Protein AF-A0A8B9W1V8-F1 (afdb_monomer)

Mean predicted aligned error: 13.12 Å

Nearest PDB structures (foldseek):
  6en8-assembly1_C  TM=2.361E-01  e=7.086E+00  Sulfolobus acidocaldarius DSM 639

Secondary structure (DSSP, 8-state):
-HHHHHHHHHTTGGG-EE-HHHHHHT---SS-HHHHHHHTSS-SSEEHHHHHHHHHHHH--SGGGS----TT--SHHHHHHHHHHHHHHHHHHS-TT-TTS---GGGPBPPHHHHHHHHHTS-HHHHHHHHHS---SSSPPBHHHHHHHHHHHHHHHHS-S--TTS-----GGGS-TT----SSS--------SSS------------

Sequence (208 aa):
LVTWLLRCWDTGANSLELEGREAKRLGSLAKDAGIDKAIGNGATGFSLWRRLLSAVKERYPFKEELVCLPGKWTTMEKGIQYLRELAVREVIYRDLDNEQTSTDPDEVKYTRTLWQKFVQSAPSSYAISLAVMAWKDDEEPTVAELTKQLWQYEEMAKAPYCDWLGCSVHPWHRLPQERIFQGPKRVPVVVYFARSLRGPFGCGLAQG

pLDDT: mean 74.63, std 23.09, range [26.83, 95.94]

InterPro domains:
  IPR053270 Friend virus susceptibility protein 1 [PTHR48195] (2-134)

Radius of gyration: 22.54 Å; Cα contacts (8 Å, |Δi|>4): 173; chains: 1; bounding box: 59×51×65 Å

Organism: NCBI:txid75864

Solvent-accessible surface area (backbone atoms only — not comparable to full-atom values): 13013 Å² total; per-residue (Å²): 108,52,68,58,52,50,50,43,50,77,73,44,24,64,77,40,71,35,42,29,73,57,42,51,70,66,52,80,80,53,97,46,67,68,36,36,57,34,36,28,50,71,75,73,80,38,24,45,39,59,33,49,35,52,16,46,31,71,74,44,80,49,76,82,74,64,72,73,73,58,72,84,30,86,47,69,69,49,45,48,50,43,54,44,31,52,27,44,58,51,48,44,74,44,67,83,87,41,83,89,54,79,77,52,37,48,69,32,59,47,47,77,70,54,49,50,56,52,41,72,53,44,42,82,91,45,28,63,61,52,69,60,56,69,81,61,79,101,57,63,52,29,41,50,56,49,47,52,52,54,50,53,49,52,53,60,72,68,48,72,98,73,71,81,88,79,53,95,66,79,60,78,90,68,58,68,92,76,76,64,86,87,67,93,85,80,81,88,91,74,85,90,88,85,82,86,86,76,78,95,76,82,91,80,90,80,89,133

Foldseek 3Di:
DLLLLVVCVVVPQQVAFDALVRLLVVPDSDPDVQLSNQLSDDDHTGGSSLSSLQSVCVVPVDLVVDDLDLPLDADLVSLLSSLLSLLLSVLSPPDSVPPVDDSDSQQDFQDPVSLVVSLVSDDPVCNVVSVVLDPDPPGRDGSNVVSVVSVVVVVVVPDPPPDPPPDPPDDPVPDPPPPPDDDPDDDDPDDDDPPDPDDDDDDDDDDD

Structure (mmCIF, N/CA/C/O backbone):
data_AF-A0A8B9W1V8-F1
#
_entry.id   AF-A0A8B9W1V8-F1
#
loop_
_atom_site.group_PDB
_atom_site.id
_atom_site.type_symbol
_atom_site.label_atom_id
_atom_site.label_alt_id
_atom_site.label_comp_id
_atom_site.label_asym_id
_atom_site.label_entity_id
_atom_site.label_seq_id
_atom_site.pdbx_PDB_ins_code
_atom_site.Cartn_x
_atom_site.Cartn_y
_atom_site.Cartn_z
_atom_site.occupancy
_atom_site.B_iso_or_equiv
_atom_site.auth_seq_id
_atom_site.auth_comp_id
_atom_site.auth_asym_id
_atom_site.auth_atom_id
_atom_site.pdbx_PDB_model_num
ATOM 1 N N . LEU A 1 1 ? -8.614 -4.482 -1.756 1.00 89.94 1 LEU A N 1
ATOM 2 C CA . LEU A 1 1 ? -8.615 -3.727 -0.484 1.00 89.94 1 LEU A CA 1
ATOM 3 C C . LEU A 1 1 ? -7.449 -2.743 -0.431 1.00 89.94 1 LEU A C 1
ATOM 5 O O . LEU A 1 1 ? -7.705 -1.551 -0.417 1.00 89.94 1 LEU A O 1
ATOM 9 N N . VAL A 1 2 ? -6.199 -3.212 -0.506 1.00 92.62 2 VAL A N 1
ATOM 10 C CA . VAL A 1 2 ? -4.991 -2.362 -0.431 1.00 92.62 2 VAL A CA 1
ATOM 11 C C . VAL A 1 2 ? -4.974 -1.225 -1.464 1.00 92.62 2 VAL A C 1
ATOM 13 O O . VAL A 1 2 ? -4.758 -0.081 -1.092 1.00 92.62 2 VAL A O 1
ATOM 16 N N . THR A 1 3 ? -5.317 -1.489 -2.729 1.00 92.25 3 THR A N 1
ATOM 17 C CA . THR A 1 3 ? -5.454 -0.442 -3.763 1.00 92.25 3 THR A CA 1
ATOM 18 C C . THR A 1 3 ? -6.455 0.657 -3.395 1.00 92.25 3 THR A C 1
ATOM 20 O O . THR A 1 3 ? -6.244 1.823 -3.706 1.00 92.25 3 THR A O 1
ATOM 23 N N . TRP A 1 4 ? -7.575 0.300 -2.756 1.00 93.62 4 TRP A N 1
ATOM 24 C CA . TRP A 1 4 ? -8.567 1.283 -2.304 1.00 93.62 4 TRP A CA 1
ATOM 25 C C . TRP A 1 4 ? -8.005 2.123 -1.157 1.00 93.62 4 TRP A C 1
ATOM 27 O O . TRP A 1 4 ? -8.152 3.338 -1.170 1.00 93.62 4 TRP A O 1
ATOM 37 N N . LEU A 1 5 ? -7.290 1.487 -0.232 1.00 94.88 5 LEU A N 1
ATOM 38 C CA . LEU A 1 5 ? -6.658 2.167 0.887 1.00 94.88 5 LEU A CA 1
ATOM 39 C C . LEU A 1 5 ? -5.572 3.148 0.411 1.00 94.88 5 LEU A C 1
ATOM 41 O O . LEU A 1 5 ? -5.578 4.301 0.825 1.00 94.88 5 LEU A O 1
ATOM 45 N N . LEU A 1 6 ? -4.721 2.742 -0.538 1.00 94.94 6 LEU A N 1
ATOM 46 C CA . LEU A 1 6 ? -3.744 3.638 -1.168 1.00 94.94 6 LEU A CA 1
ATOM 47 C C . LEU A 1 6 ? -4.421 4.861 -1.812 1.00 94.94 6 LEU A C 1
ATOM 49 O O . LEU A 1 6 ? -3.954 5.980 -1.643 1.00 94.94 6 LEU A O 1
ATOM 53 N N . ARG A 1 7 ? -5.570 4.682 -2.477 1.00 94.38 7 ARG A N 1
ATOM 54 C CA . ARG A 1 7 ? -6.339 5.816 -3.020 1.00 94.38 7 ARG A CA 1
ATOM 55 C C . ARG A 1 7 ? -6.850 6.752 -1.928 1.00 94.38 7 ARG A C 1
ATOM 57 O O . ARG A 1 7 ? -6.843 7.960 -2.135 1.00 94.38 7 ARG A O 1
ATOM 64 N N . CYS A 1 8 ? -7.290 6.229 -0.783 1.00 94.69 8 CYS A N 1
ATOM 65 C CA . CYS A 1 8 ? -7.678 7.069 0.352 1.00 94.69 8 CYS A CA 1
ATOM 66 C C . CYS A 1 8 ? -6.499 7.928 0.832 1.00 94.69 8 CYS A C 1
ATOM 68 O O . CYS A 1 8 ? -6.683 9.126 1.040 1.00 94.69 8 CYS A O 1
ATOM 70 N N . TRP A 1 9 ? -5.299 7.344 0.946 1.00 95.94 9 TRP A N 1
ATOM 71 C CA . TRP A 1 9 ? -4.071 8.093 1.242 1.00 95.94 9 TRP A CA 1
ATOM 72 C C . TRP A 1 9 ? -3.819 9.200 0.213 1.00 95.94 9 TRP A C 1
ATOM 74 O O . TRP A 1 9 ? -3.739 10.366 0.589 1.00 95.94 9 TRP A O 1
ATOM 84 N N . ASP A 1 10 ? -3.810 8.858 -1.079 1.00 95.31 10 ASP A N 1
ATOM 85 C CA . ASP A 1 10 ? -3.555 9.804 -2.176 1.00 95.31 10 ASP A CA 1
ATOM 86 C C . ASP A 1 10 ? -4.601 10.931 -2.266 1.00 95.31 10 ASP A C 1
ATOM 88 O O . ASP A 1 10 ? -4.322 12.005 -2.792 1.00 95.31 10 ASP A O 1
ATOM 92 N N . THR A 1 11 ? -5.806 10.711 -1.730 1.00 95.12 11 THR A N 1
ATOM 93 C CA . THR A 1 11 ? -6.877 11.724 -1.660 1.00 95.12 11 THR A CA 1
ATOM 94 C C . THR A 1 11 ? -6.776 12.596 -0.397 1.00 95.12 11 THR A C 1
ATOM 96 O O . THR A 1 11 ? -7.637 13.436 -0.150 1.00 95.12 11 THR A O 1
ATOM 99 N N . GLY A 1 12 ? -5.737 12.418 0.425 1.00 93.50 12 GLY A N 1
ATOM 100 C CA . GLY A 1 12 ? -5.487 13.241 1.608 1.00 93.50 12 GLY A CA 1
ATOM 101 C C . GLY A 1 12 ? -6.177 12.757 2.884 1.00 93.50 12 GLY A C 1
ATOM 102 O O . GLY A 1 12 ? -6.407 13.558 3.788 1.00 93.50 12 GLY A O 1
ATOM 103 N N . ALA A 1 13 ? -6.485 11.458 3.014 1.00 92.75 13 ALA A N 1
ATOM 104 C CA . ALA A 1 13 ? -7.098 10.912 4.234 1.00 92.75 13 ALA A CA 1
ATOM 105 C C . ALA A 1 13 ? -6.283 11.191 5.513 1.00 92.75 13 ALA A C 1
ATOM 107 O O . ALA A 1 13 ? -6.838 11.194 6.610 1.00 92.75 13 ALA A O 1
ATOM 108 N N . ASN A 1 14 ? -4.976 11.436 5.400 1.00 93.50 14 ASN A N 1
ATOM 109 C CA . ASN A 1 14 ? -4.142 11.775 6.550 1.00 93.50 14 ASN A CA 1
ATOM 110 C C . ASN A 1 14 ? -4.345 13.208 7.060 1.00 93.50 14 ASN A C 1
ATOM 112 O O . ASN A 1 14 ? -4.080 13.481 8.222 1.00 93.50 14 ASN A O 1
ATOM 116 N N . SER A 1 15 ? -4.833 14.115 6.216 1.00 92.06 15 SER A N 1
ATOM 117 C CA . SER A 1 15 ? -5.088 15.512 6.586 1.00 92.06 15 SER A CA 1
ATOM 118 C C . SER A 1 15 ? -6.474 15.726 7.199 1.00 92.06 15 SER A C 1
ATOM 120 O O . SER A 1 15 ? -6.786 16.830 7.638 1.00 92.06 15 SER A O 1
ATOM 122 N N . LEU A 1 16 ? -7.322 14.694 7.200 1.00 90.88 16 LEU A N 1
ATOM 123 C CA . LEU A 1 16 ? -8.691 14.770 7.690 1.00 90.88 16 LEU A CA 1
ATOM 124 C C . LEU A 1 16 ? -8.790 14.168 9.092 1.00 90.88 16 LEU A C 1
ATOM 126 O O . LEU A 1 16 ? -8.963 12.961 9.238 1.00 90.88 16 LEU A O 1
ATOM 130 N N . GLU A 1 17 ? -8.701 15.010 10.113 1.00 90.31 17 GLU A N 1
ATOM 131 C CA . GLU A 1 17 ? -8.959 14.631 11.506 1.00 90.31 17 GLU A CA 1
ATOM 132 C C . GLU A 1 17 ? -10.456 14.416 11.735 1.00 90.31 17 GLU A C 1
ATOM 134 O O . GLU A 1 17 ? -11.268 15.256 11.349 1.00 90.31 17 GLU A O 1
ATOM 139 N N . LEU A 1 18 ? -10.827 13.287 12.346 1.00 86.12 18 LEU A N 1
ATOM 140 C CA . LEU A 1 18 ? -12.228 12.953 12.607 1.00 86.12 18 LEU A CA 1
ATOM 141 C C . LEU A 1 18 ? -12.418 12.429 14.023 1.00 86.12 18 LEU A C 1
ATOM 143 O O . LEU A 1 18 ? -11.678 11.557 14.495 1.00 86.12 18 LEU A O 1
ATOM 147 N N . GLU A 1 19 ? -13.496 12.857 14.671 1.00 85.75 19 GLU A N 1
ATOM 148 C CA . GLU A 1 19 ? -14.060 12.131 15.804 1.00 85.75 19 GLU A CA 1
ATOM 149 C C . GLU A 1 19 ? -14.765 10.846 15.343 1.00 85.75 19 GLU A C 1
ATOM 151 O O . GLU A 1 19 ? -15.277 10.751 14.226 1.00 85.75 19 GLU A O 1
ATOM 156 N N . GLY A 1 20 ? -14.900 9.857 16.235 1.00 81.69 20 GLY A N 1
ATOM 157 C CA . GLY A 1 20 ? -15.600 8.605 15.911 1.00 81.69 20 GLY A CA 1
ATOM 158 C C . GLY A 1 20 ? -17.049 8.818 15.441 1.00 81.69 20 GLY A C 1
ATOM 159 O O . GLY A 1 20 ? -17.546 8.080 14.594 1.00 81.69 20 GLY A O 1
ATOM 160 N N . ARG A 1 21 ? -17.735 9.863 15.928 1.00 84.81 21 ARG A N 1
ATOM 161 C CA . ARG A 1 21 ? -19.089 10.222 15.461 1.00 84.81 21 ARG A CA 1
ATOM 162 C C . ARG A 1 21 ? -19.096 10.798 14.048 1.00 84.81 21 ARG A C 1
ATOM 164 O O . ARG A 1 21 ? -20.011 10.499 13.289 1.00 84.81 21 ARG A O 1
ATOM 171 N N . GLU A 1 22 ? -18.107 11.612 13.700 1.00 87.12 22 GLU A N 1
ATOM 172 C CA . GLU A 1 22 ? -17.979 12.197 12.362 1.00 87.12 22 GLU A CA 1
ATOM 173 C C . GLU A 1 22 ? -17.609 11.122 11.347 1.00 87.12 22 GLU A C 1
ATOM 175 O O . GLU A 1 22 ? -18.232 11.031 10.292 1.00 87.12 22 GLU A O 1
ATOM 180 N N . ALA A 1 23 ? -16.701 10.223 11.728 1.00 85.12 23 ALA A N 1
ATOM 181 C CA . ALA A 1 23 ? -16.335 9.059 10.936 1.00 85.12 23 ALA A CA 1
ATOM 182 C C . ALA A 1 23 ? -17.556 8.172 10.616 1.00 85.12 23 ALA A C 1
ATOM 184 O O . ALA A 1 23 ? -17.729 7.754 9.475 1.00 85.12 23 ALA A O 1
ATOM 185 N N . LYS A 1 24 ? -18.478 7.967 11.573 1.00 85.56 24 LYS A N 1
ATOM 186 C CA . LYS A 1 24 ? -19.743 7.236 11.330 1.00 85.56 24 LYS A CA 1
ATOM 187 C C . LYS A 1 24 ? -20.662 7.916 10.312 1.00 85.56 24 LYS A C 1
ATOM 189 O O . LYS A 1 24 ? -21.446 7.235 9.657 1.00 85.56 24 LYS A O 1
ATOM 194 N N . ARG A 1 25 ? -20.593 9.244 10.177 1.00 87.06 25 ARG A N 1
ATOM 195 C CA . ARG A 1 25 ? -21.418 10.007 9.222 1.00 87.06 25 ARG A CA 1
ATOM 196 C C . ARG A 1 25 ? -20.914 9.901 7.785 1.00 87.06 25 ARG A C 1
ATOM 198 O O . ARG A 1 25 ? -21.673 10.233 6.881 1.00 87.06 25 ARG A O 1
ATOM 205 N N . LEU A 1 26 ? -19.688 9.417 7.572 1.00 83.75 26 LEU A N 1
ATOM 206 C CA . LEU A 1 26 ? -19.155 9.147 6.233 1.00 83.75 26 LEU A CA 1
ATOM 207 C C . LEU A 1 26 ? -19.884 7.992 5.528 1.00 83.75 26 LEU A C 1
ATOM 209 O O . LEU A 1 26 ? -19.802 7.874 4.308 1.00 83.75 26 LEU A O 1
ATOM 213 N N . GLY A 1 27 ? -20.636 7.176 6.274 1.00 84.06 27 GLY A N 1
ATOM 214 C CA . GLY A 1 27 ? -21.390 6.058 5.720 1.00 84.06 27 GLY A CA 1
ATOM 215 C C . GLY A 1 27 ? -20.481 4.904 5.297 1.00 84.06 27 GLY A C 1
ATOM 216 O O . GLY A 1 27 ? -19.461 4.645 5.931 1.00 84.06 27 GLY A O 1
ATOM 217 N N . SER A 1 28 ? -20.881 4.183 4.248 1.00 86.44 28 SER A N 1
ATOM 218 C CA . SER A 1 28 ? -20.107 3.053 3.725 1.00 86.44 28 SER A CA 1
ATOM 219 C C . SER A 1 28 ? -18.993 3.553 2.807 1.00 86.44 28 SER A C 1
ATOM 221 O O . SER A 1 28 ? -19.259 4.117 1.744 1.00 86.44 28 SER A O 1
ATOM 223 N N . LEU A 1 29 ? -17.746 3.366 3.235 1.00 85.81 29 LEU A N 1
ATOM 224 C CA . LEU A 1 29 ? -16.541 3.750 2.497 1.00 85.81 29 LEU A CA 1
ATOM 225 C C . LEU A 1 29 ? -15.878 2.531 1.851 1.00 85.81 29 LEU A C 1
ATOM 227 O O . LEU A 1 29 ? -15.370 2.606 0.728 1.00 85.81 29 LEU A O 1
ATOM 231 N N . ALA A 1 30 ? -15.866 1.412 2.572 1.00 87.38 30 ALA A N 1
ATOM 232 C CA . ALA A 1 30 ? -15.342 0.135 2.132 1.00 87.38 30 ALA A CA 1
ATOM 233 C C . ALA A 1 30 ? -16.469 -0.760 1.600 1.00 87.38 30 ALA A C 1
ATOM 235 O O . ALA A 1 30 ? -17.629 -0.654 1.972 1.00 87.38 30 ALA A O 1
ATOM 236 N N . LYS A 1 31 ? -16.117 -1.735 0.757 1.00 87.88 31 LYS A N 1
ATOM 237 C CA . LYS A 1 31 ? -17.065 -2.799 0.369 1.00 87.88 31 LYS A CA 1
ATOM 238 C C . LYS A 1 31 ? -17.325 -3.809 1.496 1.00 87.88 31 LYS A C 1
ATOM 240 O O . LYS A 1 31 ? -18.213 -4.645 1.371 1.00 87.88 31 LYS A O 1
ATOM 245 N N . ASP A 1 32 ? -16.509 -3.777 2.547 1.00 89.25 32 ASP A N 1
ATOM 246 C CA . ASP A 1 32 ? -16.585 -4.672 3.698 1.00 89.25 32 ASP A CA 1
ATOM 247 C C . ASP A 1 32 ? -17.209 -3.911 4.873 1.00 89.25 32 ASP A C 1
ATOM 249 O O . ASP A 1 32 ? -16.586 -3.017 5.449 1.00 89.25 32 ASP A O 1
ATOM 253 N N . ALA A 1 33 ? -18.436 -4.287 5.237 1.00 88.06 33 ALA A N 1
ATOM 254 C CA . ALA A 1 33 ? -19.186 -3.644 6.314 1.00 88.06 33 ALA A CA 1
ATOM 255 C C . ALA A 1 33 ? -18.497 -3.758 7.689 1.00 88.06 33 ALA A C 1
ATOM 257 O O . ALA A 1 33 ? -18.749 -2.939 8.574 1.00 88.06 33 ALA A O 1
ATOM 258 N N . GLY A 1 34 ? -17.625 -4.756 7.883 1.00 89.06 34 GLY A N 1
ATOM 259 C CA . GLY A 1 34 ? -16.816 -4.878 9.094 1.00 89.06 34 GLY A CA 1
ATOM 260 C C . GLY A 1 34 ? -15.810 -3.736 9.221 1.00 89.06 34 GLY A C 1
ATOM 261 O O . GLY A 1 34 ? -15.663 -3.174 10.305 1.00 89.06 34 GLY A O 1
ATOM 262 N N . ILE A 1 35 ? -15.194 -3.336 8.104 1.00 91.19 35 ILE A N 1
ATOM 263 C CA . ILE A 1 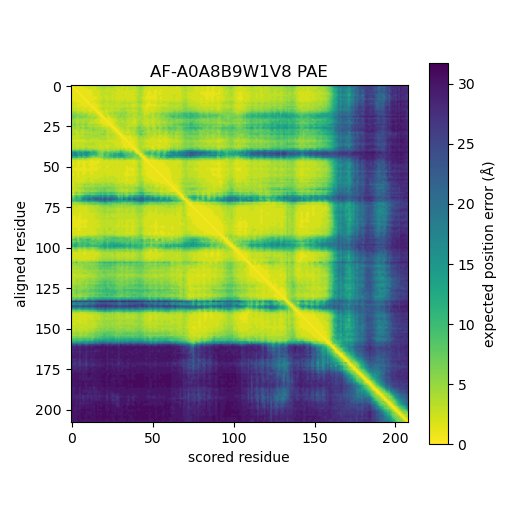35 ? -14.276 -2.192 8.052 1.00 91.19 35 ILE A CA 1
ATOM 264 C C . ILE A 1 35 ? -15.048 -0.894 8.311 1.00 91.19 35 ILE A C 1
ATOM 266 O O . ILE A 1 35 ? -14.643 -0.117 9.169 1.00 91.19 35 ILE A O 1
ATOM 270 N N . ASP A 1 36 ? -16.187 -0.685 7.643 1.00 89.12 36 ASP A N 1
ATOM 271 C CA . ASP A 1 36 ? -17.007 0.525 7.829 1.00 89.12 36 ASP A CA 1
ATOM 272 C C . ASP A 1 36 ? -17.426 0.725 9.291 1.00 89.12 36 ASP A C 1
ATOM 274 O O . ASP A 1 36 ? -17.336 1.826 9.840 1.00 89.12 36 ASP A O 1
ATOM 278 N N . LYS A 1 37 ? -17.837 -0.361 9.956 1.00 88.19 37 LYS A N 1
ATOM 279 C CA . LYS A 1 37 ? -18.189 -0.326 11.377 1.00 88.19 37 LYS A CA 1
ATOM 280 C C . LYS A 1 37 ? -16.984 0.029 12.252 1.00 88.19 37 LYS A C 1
ATOM 282 O O . LYS A 1 37 ? -17.145 0.797 13.201 1.00 88.19 37 LYS A O 1
ATOM 287 N N . ALA A 1 38 ? -15.810 -0.527 11.956 1.00 89.38 38 ALA A N 1
ATOM 288 C CA . ALA A 1 38 ? -14.593 -0.313 12.734 1.00 89.38 38 ALA A CA 1
ATOM 289 C C . ALA A 1 38 ? -14.023 1.109 12.578 1.00 89.38 38 ALA A C 1
ATOM 291 O O . ALA A 1 38 ? -13.547 1.667 13.560 1.00 89.38 38 ALA A O 1
ATOM 292 N N . ILE A 1 39 ? -14.167 1.754 11.411 1.00 88.38 39 ILE A N 1
ATOM 293 C CA . ILE A 1 39 ? -13.731 3.152 11.181 1.00 88.38 39 ILE A CA 1
ATOM 294 C C . ILE A 1 39 ? -14.373 4.125 12.188 1.00 88.38 39 ILE A C 1
ATOM 296 O O . ILE A 1 39 ? -13.736 5.070 12.664 1.00 88.38 39 ILE A O 1
ATOM 300 N N . GLY A 1 40 ? -15.645 3.892 12.520 1.00 84.00 40 GLY A N 1
ATOM 301 C CA . GLY A 1 40 ? -16.391 4.688 13.494 1.00 84.00 40 GLY A CA 1
ATOM 302 C C . GLY A 1 40 ? -16.054 4.390 14.959 1.00 84.00 40 GLY A C 1
ATOM 303 O O . GLY A 1 40 ? -16.517 5.112 15.847 1.00 84.00 40 GLY A O 1
ATOM 304 N N . ASN A 1 41 ? -15.297 3.328 15.227 1.00 80.62 41 ASN A N 1
ATOM 305 C CA . ASN A 1 41 ? -14.897 2.915 16.567 1.00 80.62 41 ASN A CA 1
ATOM 306 C C . ASN A 1 41 ? -13.467 3.414 16.863 1.00 80.62 41 ASN A C 1
ATOM 308 O O . ASN A 1 41 ? -12.699 3.716 15.954 1.00 80.62 41 ASN A O 1
ATOM 312 N N . GLY A 1 42 ? -13.111 3.552 18.141 1.00 68.38 42 GLY A N 1
ATOM 313 C CA . GLY A 1 42 ? -11.772 3.982 18.569 1.00 68.38 42 GLY A CA 1
ATOM 314 C C . GLY A 1 42 ? -11.697 5.405 19.133 1.00 68.38 42 GLY A C 1
ATOM 315 O O . GLY A 1 42 ? -12.702 6.116 19.215 1.00 68.38 42 GLY A O 1
ATOM 316 N N . ALA A 1 43 ? -10.491 5.787 19.565 1.00 65.12 43 ALA A N 1
ATOM 317 C CA . ALA A 1 43 ? -10.224 7.034 20.280 1.00 65.12 43 ALA A CA 1
ATOM 318 C C . ALA A 1 43 ? -10.502 8.289 19.430 1.00 65.12 43 ALA A C 1
ATOM 320 O O . ALA A 1 43 ? -10.583 8.246 18.199 1.00 65.12 43 ALA A O 1
ATOM 321 N N . THR A 1 44 ? -10.707 9.415 20.106 1.00 68.12 44 THR A N 1
ATOM 322 C CA . THR A 1 44 ? -10.885 10.743 19.503 1.00 68.12 44 THR A CA 1
ATOM 323 C C . THR A 1 44 ? -9.556 11.295 18.985 1.00 68.12 44 THR A C 1
ATOM 325 O O . THR A 1 44 ? -8.532 11.046 19.609 1.00 68.12 44 THR A O 1
ATOM 328 N N . GLY A 1 45 ? -9.579 12.081 17.901 1.00 71.88 45 GLY A N 1
ATOM 329 C CA . GLY A 1 45 ? -8.392 12.812 17.424 1.00 71.88 45 GLY A CA 1
ATOM 330 C C . GLY A 1 45 ? -7.414 11.997 16.573 1.00 71.88 45 GLY A C 1
ATOM 331 O O . GLY A 1 45 ? -6.208 12.172 16.700 1.00 71.88 45 GLY A O 1
ATOM 332 N N . PHE A 1 46 ? -7.928 11.085 15.742 1.00 85.50 46 PHE A N 1
ATOM 333 C CA . PHE A 1 46 ? -7.130 10.418 14.716 1.00 85.50 46 PHE A CA 1
ATOM 334 C C . PHE A 1 46 ? -7.575 10.849 13.321 1.00 85.50 46 PHE A C 1
ATOM 336 O O . PHE A 1 46 ? -8.782 10.909 13.041 1.00 85.50 46 PHE A O 1
ATOM 343 N N . SER A 1 47 ? -6.595 11.004 12.429 1.00 91.06 47 SER A N 1
ATOM 344 C CA . SER A 1 47 ? -6.833 11.164 11.001 1.00 91.06 47 SER A CA 1
ATOM 345 C C . SER A 1 47 ? -7.632 9.992 10.428 1.00 91.06 47 SER A C 1
ATOM 347 O O . SER A 1 47 ? -7.543 8.847 10.896 1.00 91.06 47 SER A O 1
ATOM 349 N N . LEU A 1 48 ? -8.408 10.256 9.375 1.00 92.44 48 LEU A N 1
ATOM 350 C CA . LEU A 1 48 ? -9.137 9.231 8.634 1.00 92.44 48 LEU A CA 1
ATOM 351 C C . LEU A 1 48 ? -8.182 8.117 8.187 1.00 92.44 48 LEU A C 1
ATOM 353 O O . LEU A 1 48 ? -8.544 6.945 8.251 1.00 92.44 48 LEU A O 1
ATOM 357 N N . TRP A 1 49 ? -6.947 8.459 7.812 1.00 94.12 49 TRP A N 1
ATOM 358 C CA . TRP A 1 49 ? -5.916 7.481 7.477 1.00 94.12 49 TRP A CA 1
ATOM 359 C C . TRP A 1 49 ? -5.625 6.497 8.613 1.00 94.12 49 TRP A C 1
ATOM 361 O O . TRP A 1 49 ? -5.736 5.288 8.410 1.00 94.12 49 TRP A O 1
ATOM 371 N N . ARG A 1 50 ? -5.333 6.987 9.825 1.00 91.62 50 ARG A N 1
ATOM 372 C CA . ARG A 1 50 ? -5.094 6.115 10.989 1.00 91.62 50 ARG A CA 1
ATOM 373 C C . ARG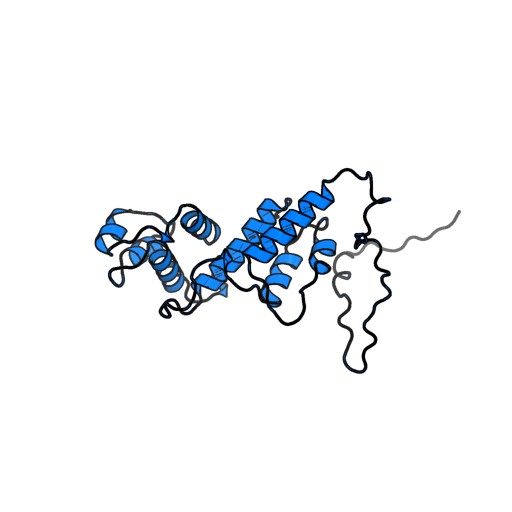 A 1 50 ? -6.308 5.247 11.308 1.00 91.62 50 ARG A C 1
ATOM 375 O O . ARG A 1 50 ? -6.155 4.053 11.550 1.00 91.62 50 ARG A O 1
ATOM 382 N N . ARG A 1 51 ? -7.520 5.808 11.232 1.00 91.69 51 ARG A N 1
ATOM 383 C CA . ARG A 1 51 ? -8.766 5.045 11.437 1.00 91.69 51 ARG A CA 1
ATOM 384 C C . ARG A 1 51 ? -8.920 3.911 10.423 1.00 91.69 51 ARG A C 1
ATOM 386 O O . ARG A 1 51 ? -9.279 2.800 10.803 1.00 91.69 51 ARG A O 1
ATOM 393 N N . LEU A 1 52 ? -8.627 4.178 9.150 1.00 93.62 52 LEU A N 1
ATOM 394 C CA . LEU A 1 52 ? -8.685 3.181 8.082 1.00 93.62 52 LEU A CA 1
ATOM 395 C C . LEU A 1 52 ? -7.658 2.061 8.290 1.00 93.62 52 LEU A C 1
ATOM 397 O O . LEU A 1 52 ? -8.009 0.890 8.153 1.00 93.62 52 LEU A O 1
ATOM 401 N N . LEU A 1 53 ? -6.417 2.403 8.652 1.00 94.00 53 LEU A N 1
ATOM 402 C CA . LEU A 1 53 ? -5.369 1.423 8.950 1.00 94.00 53 LEU A CA 1
ATOM 403 C C . LEU A 1 53 ? -5.778 0.500 10.104 1.00 94.00 53 LEU A C 1
ATOM 405 O O . LEU A 1 53 ? -5.720 -0.722 9.955 1.00 94.00 53 LEU A O 1
ATOM 409 N N 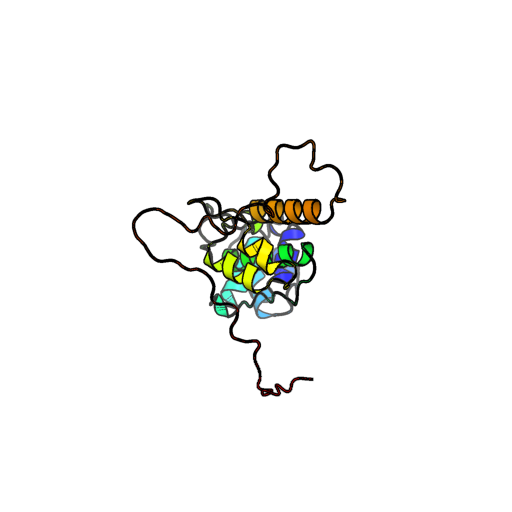. SER A 1 54 ? -6.256 1.071 11.213 1.00 92.00 54 SER A N 1
ATOM 410 C CA . SER A 1 54 ? -6.703 0.305 12.380 1.00 92.00 54 SER A CA 1
ATOM 411 C C . SER A 1 54 ? -7.901 -0.589 12.061 1.00 92.00 54 SER A C 1
ATOM 413 O O . SER A 1 54 ? -7.885 -1.768 12.402 1.00 92.00 54 SER A O 1
ATOM 415 N N . ALA A 1 55 ? -8.902 -0.076 11.338 1.00 92.50 55 ALA A N 1
ATOM 416 C CA . ALA A 1 55 ? -10.076 -0.851 10.933 1.00 92.50 55 ALA A CA 1
ATOM 417 C C . ALA A 1 55 ? -9.712 -2.039 10.025 1.00 92.50 55 ALA A C 1
ATOM 419 O O . ALA A 1 55 ? -10.251 -3.137 10.171 1.00 92.50 55 ALA A O 1
ATOM 420 N N . VAL A 1 56 ? -8.777 -1.838 9.091 1.00 94.44 56 VAL A N 1
ATOM 421 C CA . VAL A 1 56 ? -8.281 -2.909 8.219 1.00 94.44 56 VAL A CA 1
ATOM 422 C C . VAL A 1 56 ? -7.485 -3.942 9.019 1.00 94.44 56 VAL A C 1
ATOM 424 O O . VAL A 1 56 ? -7.689 -5.135 8.805 1.00 94.44 56 VAL A O 1
ATOM 427 N N . LYS A 1 57 ? -6.633 -3.515 9.961 1.00 93.06 57 LYS A N 1
ATOM 428 C CA . LYS A 1 57 ? -5.866 -4.410 10.844 1.00 93.06 57 LYS A CA 1
ATOM 429 C C . LYS A 1 57 ? -6.773 -5.234 11.762 1.00 93.06 57 LYS A C 1
ATOM 431 O O . LYS A 1 57 ? -6.534 -6.422 11.938 1.00 93.06 57 LYS A O 1
ATOM 436 N N . GLU A 1 58 ? -7.829 -4.633 12.310 1.00 92.19 58 GLU A N 1
ATOM 437 C CA . GLU A 1 58 ? -8.829 -5.333 13.130 1.00 92.19 58 GLU A CA 1
ATOM 438 C C . GLU A 1 58 ? -9.575 -6.393 12.310 1.00 92.19 58 GLU A C 1
ATOM 440 O O . GLU A 1 58 ? -9.795 -7.513 12.773 1.00 92.19 58 GLU A O 1
ATOM 445 N N . ARG A 1 59 ? -9.937 -6.060 11.064 1.00 93.50 59 ARG A N 1
ATOM 446 C CA . ARG A 1 59 ? -10.653 -6.976 10.173 1.00 93.50 59 ARG A CA 1
ATOM 447 C C . ARG A 1 59 ? -9.778 -8.115 9.642 1.00 93.50 59 ARG A C 1
ATOM 449 O O . ARG A 1 59 ? -10.310 -9.212 9.456 1.00 93.50 59 ARG A O 1
ATOM 456 N N . TYR A 1 60 ? -8.495 -7.840 9.395 1.00 93.12 60 TYR A N 1
ATOM 457 C CA . TYR A 1 60 ? -7.486 -8.757 8.853 1.00 93.12 60 TYR A CA 1
ATOM 458 C C . TYR A 1 60 ? -6.243 -8.763 9.761 1.00 93.12 60 TYR A C 1
ATOM 460 O O . TYR A 1 60 ? -5.250 -8.093 9.451 1.00 93.12 60 TYR A O 1
ATOM 468 N N . PRO A 1 61 ? -6.266 -9.498 10.888 1.00 91.25 61 PRO A N 1
ATOM 469 C CA . PRO A 1 61 ? -5.207 -9.440 11.901 1.00 91.25 61 PRO A CA 1
ATOM 470 C C . PRO A 1 61 ? -3.842 -9.926 11.410 1.00 91.25 61 PRO A C 1
ATOM 472 O O . PRO A 1 61 ? -2.812 -9.514 11.946 1.00 91.25 61 PRO A O 1
ATOM 475 N N . PHE A 1 62 ? -3.821 -10.786 10.388 1.00 91.00 62 PHE A N 1
ATOM 476 C CA . PHE A 1 62 ? -2.599 -11.380 9.859 1.00 91.00 62 PHE A CA 1
ATOM 477 C C . PHE A 1 62 ? -2.210 -10.771 8.519 1.00 91.00 62 PHE A C 1
ATOM 479 O O . PHE A 1 62 ? -3.019 -10.644 7.597 1.00 91.00 62 PHE A O 1
ATOM 486 N N . LYS A 1 63 ? -0.922 -10.452 8.385 1.00 90.12 63 LYS A N 1
ATOM 487 C CA . LYS A 1 63 ? -0.366 -9.783 7.208 1.00 90.12 63 LYS A CA 1
ATOM 488 C C . LYS A 1 63 ? -0.587 -10.553 5.924 1.00 90.12 63 LYS A C 1
ATOM 490 O O . LYS A 1 63 ? -0.737 -9.946 4.865 1.00 90.12 63 LYS A O 1
ATOM 495 N N . GLU A 1 64 ? -0.587 -11.872 5.997 1.00 87.00 64 GLU A N 1
ATOM 496 C CA . GLU A 1 64 ? -0.730 -12.812 4.889 1.00 87.00 64 GLU A CA 1
ATOM 497 C C . GLU A 1 64 ? -2.121 -12.764 4.247 1.00 87.00 64 GLU A C 1
ATOM 499 O O . GLU A 1 64 ? -2.234 -13.050 3.056 1.00 87.00 64 GLU A O 1
ATOM 504 N N . GLU A 1 65 ? -3.148 -12.330 4.984 1.00 87.81 65 GLU A N 1
ATOM 505 C CA . GLU A 1 65 ? -4.523 -12.207 4.482 1.00 87.81 65 GLU A CA 1
ATOM 506 C C . GLU A 1 65 ? -4.685 -11.039 3.501 1.00 87.81 65 GLU A C 1
ATOM 508 O O . GLU A 1 65 ? -5.519 -11.080 2.592 1.00 87.81 65 GLU A O 1
ATOM 513 N N . LEU A 1 66 ? -3.851 -10.002 3.633 1.00 88.50 66 LEU A N 1
ATOM 514 C CA . LEU A 1 66 ? -3.838 -8.874 2.710 1.00 88.50 66 LEU A CA 1
ATOM 515 C C . LEU A 1 66 ? -2.961 -9.173 1.499 1.00 88.50 66 LEU A C 1
ATOM 517 O O . LEU A 1 66 ? -1.751 -8.944 1.479 1.00 88.50 66 LEU A O 1
ATOM 521 N N . VAL A 1 67 ? -3.596 -9.657 0.437 1.00 83.38 67 VAL A N 1
ATOM 522 C CA . VAL A 1 67 ? -2.924 -9.873 -0.844 1.00 83.38 67 VAL A CA 1
ATOM 523 C C . VAL A 1 67 ? -2.793 -8.544 -1.596 1.00 83.38 67 VAL A C 1
ATOM 525 O O . VAL A 1 67 ? -3.789 -7.952 -2.017 1.00 83.38 67 VAL A O 1
ATOM 528 N N . CYS A 1 68 ? -1.555 -8.096 -1.814 1.00 83.06 68 CYS A N 1
ATOM 529 C CA . CYS A 1 68 ? -1.245 -7.102 -2.841 1.00 83.06 68 CYS A CA 1
ATOM 530 C C . CYS A 1 68 ? -1.133 -7.860 -4.163 1.00 83.06 68 CYS A C 1
ATOM 532 O O . CYS A 1 68 ? -0.1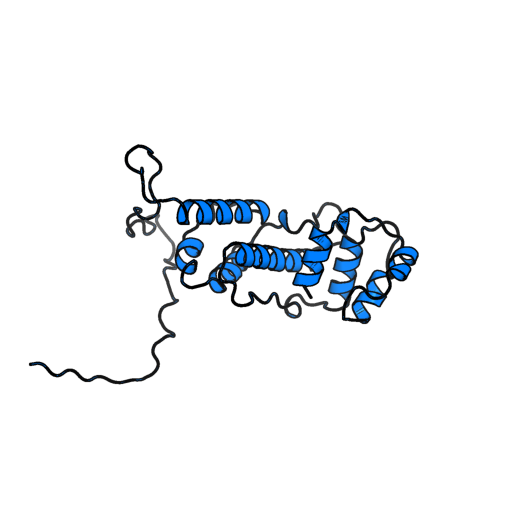98 -8.639 -4.346 1.00 83.06 68 CYS A O 1
ATOM 534 N N . LEU A 1 69 ? -2.110 -7.704 -5.054 1.00 74.38 69 LEU A N 1
ATOM 535 C CA . LEU A 1 69 ? -2.057 -8.358 -6.355 1.00 74.38 69 LEU A CA 1
ATOM 536 C C . LEU A 1 69 ? -1.238 -7.476 -7.299 1.00 74.38 69 LEU A C 1
ATOM 538 O O . LEU A 1 69 ? -1.717 -6.401 -7.649 1.00 74.38 69 LEU A O 1
ATOM 542 N N . PRO A 1 70 ? -0.076 -7.933 -7.804 1.00 66.00 70 PRO A N 1
ATOM 543 C CA . PRO A 1 70 ? 0.700 -7.169 -8.784 1.00 66.00 70 PRO A CA 1
ATOM 544 C C . PRO A 1 70 ? -0.016 -6.958 -10.118 1.00 66.00 70 PRO A C 1
ATOM 546 O O . PRO A 1 70 ? 0.531 -6.311 -11.002 1.00 66.00 70 PRO A O 1
ATOM 549 N N . GLY A 1 71 ? -1.205 -7.546 -10.295 1.00 62.78 71 GLY A N 1
ATOM 550 C CA . GLY A 1 71 ? -2.110 -7.307 -11.410 1.00 62.78 71 GLY A CA 1
ATOM 551 C C . GLY A 1 71 ? -1.417 -7.110 -12.753 1.00 62.78 71 GLY A C 1
ATOM 552 O O . GLY A 1 71 ? -1.586 -6.044 -13.318 1.00 62.78 71 GLY A O 1
ATOM 553 N N . LYS A 1 72 ? -0.632 -8.088 -13.242 1.00 69.94 72 LYS A N 1
ATOM 554 C CA . LYS A 1 72 ? 0.087 -8.042 -14.539 1.00 69.94 72 LYS A CA 1
ATOM 555 C C . LYS A 1 72 ? 0.519 -6.616 -14.930 1.00 69.94 72 LYS A C 1
ATOM 557 O O . LYS A 1 72 ? 0.146 -6.143 -16.005 1.00 69.94 72 LYS A O 1
ATOM 562 N N . TRP A 1 73 ? 1.193 -5.887 -14.038 1.00 88.50 73 TRP A N 1
ATOM 563 C CA . TRP A 1 73 ? 1.589 -4.521 -14.358 1.00 88.50 73 TRP A CA 1
ATOM 564 C C . TRP A 1 73 ? 2.521 -4.561 -15.567 1.00 88.50 73 TRP A C 1
ATOM 566 O O . TRP A 1 73 ? 3.434 -5.366 -15.592 1.00 88.50 73 TRP A O 1
ATOM 576 N N . THR A 1 74 ? 2.249 -3.766 -16.601 1.00 88.94 74 THR A N 1
ATOM 577 C CA . THR A 1 74 ? 3.026 -3.755 -17.858 1.00 88.94 74 THR A CA 1
ATOM 578 C C . THR A 1 74 ? 3.760 -2.444 -18.090 1.00 88.94 74 THR A C 1
ATOM 580 O O . THR A 1 74 ? 4.560 -2.355 -19.013 1.00 88.94 74 THR A O 1
ATOM 583 N N . THR A 1 75 ? 3.461 -1.424 -17.289 1.00 91.31 75 THR A N 1
ATOM 584 C CA . THR A 1 75 ? 4.041 -0.084 -17.391 1.00 91.31 75 THR A CA 1
ATOM 585 C C . THR A 1 75 ? 4.676 0.288 -16.060 1.00 91.31 75 THR A C 1
ATOM 587 O O . THR A 1 75 ? 4.264 -0.234 -15.013 1.00 91.31 75 THR A O 1
ATOM 590 N N . MET A 1 76 ? 5.660 1.186 -16.090 1.00 91.31 76 MET A N 1
ATOM 591 C CA . MET A 1 76 ? 6.370 1.603 -14.883 1.00 91.31 76 MET A CA 1
ATOM 592 C C . MET A 1 76 ? 5.431 2.220 -13.840 1.00 91.31 76 MET A C 1
ATOM 594 O O . MET A 1 76 ? 5.557 1.934 -12.655 1.00 91.31 76 MET A O 1
ATOM 598 N N . GLU A 1 77 ? 4.420 2.974 -14.269 1.00 92.88 77 GLU A N 1
ATOM 599 C CA . GLU A 1 77 ? 3.429 3.608 -13.391 1.00 92.88 77 GLU A CA 1
ATOM 600 C C . GLU A 1 77 ? 2.665 2.571 -12.566 1.00 92.88 77 GLU A C 1
ATOM 602 O O . GLU A 1 77 ? 2.487 2.728 -11.359 1.00 92.88 77 GLU A O 1
ATOM 607 N N . LYS A 1 78 ? 2.239 1.475 -13.206 1.00 92.31 78 LYS A N 1
ATOM 608 C CA . LYS A 1 78 ? 1.550 0.377 -12.516 1.00 92.31 78 LYS A CA 1
ATOM 609 C C . LYS A 1 78 ? 2.498 -0.401 -11.603 1.00 92.31 78 LYS A C 1
ATOM 611 O O . LYS A 1 78 ? 2.067 -0.859 -10.548 1.00 92.31 78 LYS A O 1
ATOM 616 N N . GLY A 1 79 ? 3.771 -0.526 -11.983 1.00 92.69 79 GLY A N 1
ATOM 617 C CA . GLY A 1 79 ? 4.813 -1.073 -11.114 1.00 92.69 79 GLY A CA 1
ATOM 618 C C . GLY A 1 79 ? 4.985 -0.230 -9.848 1.00 92.69 79 GLY A C 1
ATOM 619 O O . GLY A 1 79 ? 4.898 -0.753 -8.741 1.00 92.69 79 GLY A O 1
ATOM 620 N N . ILE A 1 80 ? 5.122 1.087 -9.992 1.00 92.62 80 ILE A N 1
ATOM 621 C CA . ILE A 1 80 ? 5.221 2.034 -8.871 1.00 92.62 80 ILE A CA 1
ATOM 622 C C . ILE A 1 80 ? 3.962 1.986 -7.998 1.00 92.62 80 ILE A C 1
ATOM 624 O O . ILE A 1 80 ? 4.062 1.957 -6.773 1.00 92.62 80 ILE A O 1
ATOM 628 N N . GLN A 1 81 ? 2.772 1.899 -8.597 1.00 93.56 81 GLN A N 1
ATOM 629 C CA . GLN A 1 81 ? 1.544 1.709 -7.828 1.00 93.56 81 GLN A CA 1
ATOM 630 C C . GLN A 1 81 ? 1.612 0.425 -6.985 1.00 93.56 81 GLN A C 1
ATOM 632 O O . GLN A 1 81 ? 1.324 0.462 -5.791 1.00 93.56 81 GLN A O 1
ATOM 637 N N . TYR A 1 82 ? 2.040 -0.699 -7.566 1.00 93.00 82 TYR A N 1
ATOM 638 C CA . TYR A 1 82 ? 2.197 -1.954 -6.830 1.00 93.00 82 TYR A CA 1
ATOM 639 C C . TYR A 1 82 ? 3.258 -1.864 -5.717 1.00 93.00 82 TYR A C 1
ATOM 641 O O . TYR A 1 82 ? 3.055 -2.400 -4.624 1.00 93.00 82 TYR A O 1
ATOM 649 N N . LEU A 1 83 ? 4.357 -1.141 -5.953 1.00 92.00 83 LEU A N 1
ATOM 650 C CA . LEU A 1 83 ? 5.384 -0.852 -4.949 1.00 92.00 83 LEU A CA 1
ATOM 651 C C . LEU A 1 83 ? 4.775 -0.153 -3.719 1.00 92.00 83 LEU A C 1
ATOM 653 O O . LEU A 1 83 ? 5.000 -0.599 -2.590 1.00 92.00 83 LEU A O 1
ATOM 657 N N . ARG A 1 84 ? 3.955 0.884 -3.940 1.00 94.00 84 ARG A N 1
ATOM 658 C CA . ARG A 1 84 ? 3.242 1.628 -2.885 1.00 94.00 84 ARG A CA 1
ATOM 659 C C . ARG A 1 84 ? 2.157 0.787 -2.212 1.00 94.00 84 ARG A C 1
ATOM 661 O O . ARG A 1 84 ? 1.973 0.878 -1.004 1.00 94.00 84 ARG A O 1
ATOM 668 N N . GLU A 1 85 ? 1.475 -0.096 -2.941 1.00 94.25 85 GLU A N 1
ATOM 669 C CA . GLU A 1 85 ? 0.517 -1.038 -2.342 1.00 94.25 85 GLU A CA 1
ATOM 670 C C . GLU A 1 85 ? 1.203 -2.016 -1.375 1.00 94.25 85 GLU A C 1
ATOM 672 O O . GLU A 1 85 ? 0.693 -2.286 -0.286 1.00 94.25 85 GLU A O 1
ATOM 677 N N . LEU A 1 86 ? 2.385 -2.529 -1.726 1.00 92.50 86 LEU A N 1
ATOM 678 C CA . LEU A 1 86 ? 3.194 -3.326 -0.801 1.00 92.50 86 LEU A CA 1
ATOM 679 C C . LEU A 1 86 ? 3.583 -2.515 0.445 1.00 92.50 86 LEU A C 1
ATOM 681 O O . LEU A 1 86 ? 3.533 -3.052 1.549 1.00 92.50 86 LEU A O 1
ATOM 685 N N . ALA A 1 87 ? 3.884 -1.226 0.288 1.00 93.25 87 ALA A N 1
ATOM 686 C CA . ALA A 1 87 ? 4.207 -0.331 1.395 1.00 93.25 87 ALA A CA 1
ATOM 687 C C . ALA A 1 87 ? 3.014 -0.058 2.323 1.00 93.25 87 ALA A C 1
ATOM 689 O O . ALA A 1 87 ? 3.148 -0.169 3.538 1.00 93.25 87 ALA A O 1
ATOM 690 N N . VAL A 1 88 ? 1.824 0.202 1.774 1.00 94.81 88 VAL A N 1
ATOM 691 C CA . VAL A 1 88 ? 0.583 0.345 2.558 1.00 94.81 88 VAL A CA 1
ATOM 692 C C . VAL A 1 88 ? 0.331 -0.901 3.404 1.00 94.81 88 VAL A C 1
ATOM 694 O O . VAL A 1 88 ? -0.026 -0.797 4.577 1.00 94.81 88 VAL A O 1
ATOM 697 N N . ARG A 1 89 ? 0.562 -2.092 2.840 1.00 93.69 89 ARG A N 1
ATOM 698 C CA . ARG A 1 89 ? 0.468 -3.341 3.601 1.00 93.69 89 ARG A CA 1
ATOM 699 C C . ARG A 1 89 ? 1.476 -3.392 4.747 1.00 93.69 89 ARG A C 1
ATOM 701 O O . ARG A 1 89 ? 1.115 -3.881 5.807 1.00 93.69 89 ARG A O 1
ATOM 708 N N . GLU A 1 90 ? 2.702 -2.899 4.580 1.00 92.38 90 GLU A N 1
ATOM 709 C CA . GLU A 1 90 ? 3.642 -2.781 5.704 1.00 92.38 90 GLU A CA 1
ATOM 710 C C . GLU A 1 90 ? 3.121 -1.829 6.780 1.00 92.38 90 GLU A C 1
ATOM 712 O O . GLU A 1 90 ? 3.122 -2.192 7.953 1.00 92.38 90 GLU A O 1
ATOM 717 N N . VAL A 1 91 ? 2.632 -0.649 6.384 1.00 93.69 91 VAL A N 1
ATOM 718 C CA . VAL A 1 91 ? 2.115 0.371 7.309 1.00 93.69 91 VAL A CA 1
ATOM 719 C C . VAL A 1 91 ? 0.988 -0.178 8.184 1.00 93.69 91 VAL A C 1
ATOM 721 O O . VAL A 1 91 ? 1.013 0.041 9.390 1.00 93.69 91 VAL A O 1
ATOM 724 N N . ILE A 1 92 ? 0.045 -0.944 7.622 1.00 93.81 92 ILE A N 1
ATOM 725 C CA . ILE A 1 92 ? -1.075 -1.540 8.379 1.00 93.81 92 ILE A CA 1
ATOM 726 C C . ILE A 1 92 ? -0.588 -2.376 9.573 1.00 93.81 92 ILE A C 1
ATOM 728 O O . ILE A 1 92 ? -1.192 -2.338 10.644 1.00 93.81 92 ILE A O 1
ATOM 732 N N . TYR A 1 93 ? 0.499 -3.134 9.407 1.00 91.25 93 TYR A N 1
ATOM 733 C CA . TYR A 1 93 ? 1.003 -4.042 10.444 1.00 91.25 93 TYR A CA 1
ATOM 734 C C . TYR A 1 93 ? 2.154 -3.467 11.266 1.00 91.25 93 TYR A C 1
ATOM 736 O O . TYR A 1 93 ? 2.682 -4.168 12.129 1.00 91.25 93 TYR A O 1
ATOM 744 N N . ARG A 1 94 ? 2.512 -2.196 11.059 1.00 88.44 94 ARG A N 1
ATOM 745 C CA . ARG A 1 94 ? 3.367 -1.470 12.000 1.00 88.44 94 ARG A CA 1
ATOM 746 C C . ARG A 1 94 ? 2.631 -1.216 13.315 1.00 88.44 94 ARG A C 1
ATOM 748 O O . ARG A 1 94 ? 1.422 -1.447 13.453 1.00 88.44 94 ARG A O 1
ATOM 755 N N . ASP A 1 95 ? 3.407 -0.792 14.300 1.00 83.75 95 ASP A N 1
ATOM 756 C CA . ASP A 1 95 ? 2.892 -0.334 15.580 1.00 83.75 95 ASP A CA 1
ATOM 757 C C . ASP A 1 95 ? 2.217 1.034 15.402 1.00 83.75 95 ASP A C 1
ATOM 759 O O . ASP A 1 95 ? 2.884 2.062 15.366 1.00 83.75 95 ASP A O 1
ATOM 763 N N . LEU A 1 96 ? 0.893 1.027 15.217 1.00 81.69 96 LEU A N 1
ATOM 764 C CA . LEU A 1 96 ? 0.100 2.238 14.981 1.00 81.69 96 LEU A CA 1
ATOM 765 C C . LEU A 1 96 ? -0.043 3.107 16.240 1.00 81.69 96 LEU A C 1
ATOM 767 O O . LEU A 1 96 ? -0.398 4.278 16.109 1.00 81.69 96 LEU A O 1
ATOM 771 N N . ASP A 1 97 ? 0.239 2.552 17.422 1.00 77.81 97 ASP A N 1
ATOM 772 C CA . ASP A 1 97 ? 0.176 3.267 18.701 1.00 77.81 97 ASP A CA 1
ATOM 773 C C . ASP A 1 97 ? 1.449 4.096 18.947 1.00 77.81 97 ASP A C 1
ATOM 775 O O . ASP A 1 97 ? 1.466 5.007 19.775 1.00 77.81 97 ASP A O 1
ATOM 779 N N . ASN A 1 98 ? 2.519 3.820 18.195 1.00 79.94 98 ASN A N 1
ATOM 780 C CA . ASN A 1 98 ? 3.752 4.586 18.239 1.00 79.94 98 ASN A CA 1
ATOM 781 C C . ASN A 1 98 ? 3.672 5.807 17.308 1.00 79.94 98 ASN A C 1
ATOM 783 O O . ASN A 1 98 ? 3.912 5.709 16.101 1.00 79.94 98 ASN A O 1
ATOM 787 N N . GLU A 1 99 ? 3.404 6.982 17.880 1.00 72.25 99 GLU A N 1
ATOM 788 C CA . GLU A 1 99 ? 3.329 8.256 17.150 1.00 72.25 99 GLU A CA 1
ATOM 789 C C . GLU A 1 99 ? 4.626 8.646 16.425 1.00 72.25 99 GLU A C 1
ATOM 791 O O . GLU A 1 99 ? 4.572 9.408 15.460 1.00 72.25 99 GLU A O 1
ATOM 796 N N . GLN A 1 100 ? 5.785 8.127 16.849 1.00 72.50 100 GLN A N 1
ATOM 797 C CA . GLN A 1 100 ? 7.063 8.375 16.176 1.00 72.50 100 GLN A CA 1
ATOM 798 C C . GLN A 1 100 ? 7.219 7.538 14.899 1.00 72.50 100 GLN A C 1
ATOM 800 O O . GLN A 1 100 ? 8.119 7.803 14.099 1.00 72.50 100 GLN A O 1
ATOM 805 N N . THR A 1 101 ? 6.366 6.532 14.682 1.00 78.94 101 THR A N 1
ATOM 806 C CA . THR A 1 101 ? 6.367 5.772 13.433 1.00 78.94 101 THR A CA 1
ATOM 807 C C . THR A 1 101 ? 5.534 6.481 12.378 1.00 78.94 101 THR A C 1
ATOM 809 O O . THR A 1 101 ? 4.342 6.748 12.543 1.00 78.94 101 THR A O 1
ATOM 812 N N . SER A 1 102 ? 6.176 6.781 11.252 1.00 85.88 102 SER A N 1
ATOM 813 C CA . SER A 1 102 ? 5.466 7.331 10.109 1.00 85.88 102 SER A CA 1
ATOM 814 C C . SER A 1 102 ? 4.470 6.315 9.550 1.00 85.88 102 SER A C 1
ATOM 816 O O . SER A 1 102 ? 4.791 5.136 9.339 1.00 85.88 102 SER A O 1
ATOM 818 N N . THR A 1 103 ? 3.260 6.809 9.293 1.00 91.75 103 THR A N 1
ATOM 819 C CA . THR A 1 103 ? 2.201 6.084 8.582 1.00 91.75 103 THR A CA 1
ATOM 820 C C . THR A 1 103 ? 2.178 6.420 7.092 1.00 91.75 103 THR A C 1
ATOM 822 O O . THR A 1 103 ? 1.293 5.941 6.384 1.00 91.75 103 THR A O 1
ATOM 825 N N . ASP A 1 104 ? 3.139 7.216 6.615 1.00 93.75 104 ASP A N 1
ATOM 826 C CA . ASP A 1 104 ? 3.304 7.530 5.202 1.00 93.75 104 ASP A CA 1
ATOM 827 C C . ASP A 1 104 ? 3.830 6.292 4.446 1.00 93.75 104 ASP A C 1
ATOM 829 O O . ASP A 1 104 ? 4.926 5.801 4.750 1.00 93.75 104 ASP A O 1
ATOM 833 N N . PRO A 1 105 ? 3.078 5.756 3.464 1.00 93.94 105 PRO A N 1
ATOM 834 C CA . PRO A 1 105 ? 3.543 4.668 2.611 1.00 93.94 105 PRO A CA 1
ATOM 835 C C . PRO A 1 105 ? 4.828 4.996 1.839 1.00 93.94 105 PRO A C 1
ATOM 837 O O . PRO A 1 105 ? 5.600 4.085 1.549 1.00 93.94 105 PRO A O 1
ATOM 840 N N . ASP A 1 106 ? 5.073 6.264 1.511 1.00 93.81 106 ASP A N 1
ATOM 841 C CA . ASP A 1 106 ? 6.219 6.708 0.718 1.00 93.81 106 ASP A CA 1
ATOM 842 C C . ASP A 1 106 ? 7.514 6.795 1.554 1.00 93.81 106 ASP A C 1
ATOM 844 O O . ASP A 1 106 ? 8.615 6.654 1.014 1.00 93.81 106 ASP A O 1
ATOM 848 N N . GLU A 1 107 ? 7.400 6.892 2.883 1.00 93.12 107 GLU A N 1
ATOM 849 C CA . GLU A 1 107 ? 8.525 6.852 3.835 1.00 93.12 107 GLU A CA 1
ATOM 850 C C . GLU A 1 107 ? 8.871 5.427 4.304 1.00 93.12 107 GLU A C 1
ATOM 852 O O . GLU A 1 107 ? 9.815 5.201 5.068 1.00 93.12 107 GLU A O 1
ATOM 857 N N . VAL A 1 108 ? 8.118 4.418 3.857 1.00 91.75 108 VAL A N 1
ATOM 858 C CA . VAL A 1 108 ? 8.404 3.019 4.181 1.00 91.75 108 VAL A CA 1
ATOM 859 C C . VAL A 1 108 ? 9.752 2.622 3.588 1.00 91.75 108 VAL A C 1
ATOM 861 O O . VAL A 1 108 ? 9.931 2.624 2.373 1.00 91.75 108 VAL A O 1
ATOM 864 N N . LYS A 1 109 ? 10.689 2.207 4.444 1.00 90.31 109 LYS A N 1
ATOM 865 C CA . LYS A 1 109 ? 11.895 1.502 4.003 1.00 90.31 109 LYS A CA 1
ATOM 866 C C . LYS A 1 109 ? 11.510 0.180 3.349 1.00 90.31 109 LYS A C 1
ATOM 868 O O . LYS A 1 109 ? 10.789 -0.633 3.935 1.00 90.31 109 LYS A O 1
ATOM 873 N N . TYR A 1 110 ? 11.979 -0.030 2.129 1.00 86.19 110 TYR A N 1
ATOM 874 C CA . TYR A 1 110 ? 11.804 -1.289 1.432 1.00 86.19 110 TYR A CA 1
ATOM 875 C C . TYR A 1 110 ? 12.852 -2.261 1.948 1.00 86.19 110 TYR A C 1
ATOM 877 O O . TYR A 1 110 ? 14.040 -2.011 1.808 1.00 86.19 110 TYR A O 1
ATOM 885 N N . THR A 1 111 ? 12.428 -3.379 2.533 1.00 85.62 111 THR A N 1
ATOM 886 C CA . THR A 1 111 ? 13.365 -4.441 2.914 1.00 85.62 111 THR A CA 1
ATOM 887 C C . THR A 1 111 ? 13.752 -5.263 1.692 1.00 85.62 111 THR A C 1
ATOM 889 O O . THR A 1 111 ? 13.008 -5.343 0.705 1.00 85.62 111 THR A O 1
ATOM 892 N N . ARG A 1 112 ? 14.882 -5.975 1.770 1.00 83.06 112 ARG A N 1
ATOM 893 C CA . ARG A 1 112 ? 15.321 -6.883 0.694 1.00 83.06 112 ARG A CA 1
ATOM 894 C C . ARG A 1 112 ? 14.228 -7.879 0.281 1.00 83.06 112 ARG A C 1
ATOM 896 O O . ARG A 1 112 ? 14.118 -8.231 -0.892 1.00 83.06 112 ARG A O 1
ATOM 903 N N . THR A 1 113 ? 13.394 -8.316 1.225 1.00 83.31 113 THR A N 1
ATOM 904 C CA . THR A 1 113 ? 12.295 -9.256 0.947 1.00 83.31 113 THR A CA 1
ATOM 905 C C . THR A 1 113 ? 11.148 -8.617 0.161 1.00 83.31 113 THR A C 1
ATOM 907 O O . THR A 1 113 ? 10.574 -9.263 -0.717 1.00 83.31 113 THR A O 1
ATOM 910 N N . LEU A 1 114 ? 10.828 -7.346 0.419 1.00 85.81 114 LEU A N 1
ATOM 911 C CA . LEU A 1 114 ? 9.821 -6.608 -0.347 1.00 85.81 114 LEU A CA 1
ATOM 912 C C . LEU A 1 114 ? 10.297 -6.346 -1.769 1.00 85.81 114 LEU A C 1
ATOM 914 O O . LEU A 1 114 ? 9.546 -6.557 -2.720 1.00 85.81 114 LEU A O 1
ATOM 918 N N . TRP A 1 115 ? 11.570 -5.989 -1.924 1.00 86.56 115 TRP A N 1
ATOM 919 C CA . TRP A 1 115 ? 12.178 -5.806 -3.237 1.00 86.56 115 TRP A CA 1
ATOM 920 C C . TRP A 1 115 ? 12.121 -7.061 -4.088 1.00 86.56 115 TRP A C 1
ATOM 922 O O . TRP A 1 115 ? 11.724 -7.009 -5.246 1.00 86.56 115 TRP A O 1
ATOM 932 N N . GLN A 1 116 ? 12.428 -8.215 -3.499 1.00 84.94 116 GLN A N 1
ATOM 933 C CA . GLN A 1 116 ? 12.308 -9.491 -4.196 1.00 84.94 116 GLN A CA 1
ATOM 934 C C . GLN A 1 116 ? 10.877 -9.745 -4.682 1.00 84.94 116 GLN A C 1
ATOM 936 O O . GLN A 1 116 ? 10.704 -10.157 -5.825 1.00 84.94 116 GLN A O 1
ATOM 941 N N . LYS A 1 117 ? 9.850 -9.451 -3.871 1.00 87.00 117 LYS A N 1
ATOM 942 C CA . LYS A 1 117 ? 8.442 -9.574 -4.297 1.00 87.00 117 LYS A CA 1
ATOM 943 C C . LYS A 1 117 ? 8.099 -8.620 -5.442 1.00 87.00 117 LYS A C 1
ATOM 945 O O . LYS A 1 117 ? 7.359 -9.000 -6.347 1.00 87.00 117 LYS A O 1
ATOM 950 N N . PHE A 1 118 ? 8.634 -7.402 -5.412 1.00 89.38 118 PHE A N 1
ATOM 951 C CA . PHE A 1 118 ? 8.467 -6.429 -6.486 1.00 89.38 118 PHE A CA 1
ATOM 952 C C . PHE A 1 118 ? 9.125 -6.910 -7.788 1.00 89.38 118 PHE A C 1
ATOM 954 O O . PHE A 1 118 ? 8.443 -7.049 -8.803 1.00 89.38 118 PHE A O 1
ATOM 961 N N . VAL A 1 119 ? 10.408 -7.279 -7.749 1.00 87.69 119 VAL A N 1
ATOM 962 C CA . VAL A 1 119 ? 11.163 -7.773 -8.913 1.00 87.69 119 VAL A CA 1
ATOM 963 C C . VAL A 1 119 ? 10.547 -9.053 -9.488 1.00 87.69 119 VAL A C 1
ATOM 965 O O . VAL A 1 119 ? 10.419 -9.177 -10.702 1.00 87.69 119 VAL A O 1
ATOM 968 N N . GLN A 1 120 ? 10.102 -9.990 -8.644 1.00 86.88 120 GLN A N 1
ATOM 969 C CA . GLN A 1 120 ? 9.432 -11.224 -9.089 1.00 86.88 120 GLN A CA 1
ATOM 970 C C . GLN A 1 120 ? 8.091 -10.968 -9.779 1.00 86.88 120 GLN A C 1
ATOM 972 O O . GLN A 1 120 ? 7.639 -11.794 -10.569 1.00 86.88 120 GLN A O 1
ATOM 977 N N . SER A 1 121 ? 7.444 -9.842 -9.480 1.00 89.12 121 SER A N 1
ATOM 978 C CA . SER A 1 121 ? 6.199 -9.452 -10.137 1.00 89.12 121 SER A CA 1
ATOM 979 C C . SER A 1 121 ? 6.405 -8.760 -11.485 1.00 89.12 121 SER A C 1
ATOM 981 O O . SER A 1 121 ? 5.427 -8.527 -12.197 1.00 89.12 121 SER A O 1
ATOM 983 N N . ALA A 1 122 ? 7.649 -8.412 -11.823 1.00 89.31 122 ALA A N 1
ATOM 984 C CA . ALA A 1 122 ? 7.948 -7.591 -12.979 1.00 89.31 122 ALA A CA 1
ATOM 985 C C . ALA A 1 122 ? 7.735 -8.321 -14.312 1.00 89.31 122 ALA A C 1
ATOM 987 O O . ALA A 1 122 ? 8.078 -9.501 -14.440 1.00 89.31 122 ALA A O 1
ATOM 988 N N . PRO A 1 123 ? 7.246 -7.615 -15.349 1.00 88.19 123 PRO A N 1
ATOM 989 C CA . PRO A 1 123 ? 7.317 -8.082 -16.725 1.00 88.19 123 PRO A CA 1
ATOM 990 C C . PRO A 1 123 ? 8.736 -8.441 -17.128 1.00 88.19 123 PRO A C 1
ATOM 992 O O . PRO A 1 123 ? 9.703 -7.815 -16.689 1.00 88.19 123 PRO A O 1
ATOM 995 N N . SER A 1 124 ? 8.858 -9.370 -18.074 1.00 86.19 124 SER A N 1
ATOM 996 C CA . SER A 1 124 ? 10.154 -9.777 -18.621 1.00 86.19 124 SER A CA 1
ATOM 997 C C . SER A 1 124 ? 10.970 -8.606 -19.184 1.00 86.19 124 SER A C 1
ATOM 999 O O . SER A 1 124 ? 12.193 -8.653 -19.114 1.00 86.19 124 SER A O 1
ATOM 1001 N N . SER A 1 125 ? 10.317 -7.548 -19.684 1.00 85.19 125 SER A N 1
ATOM 1002 C CA . SER A 1 125 ? 10.979 -6.330 -20.178 1.00 85.19 125 SER A CA 1
ATOM 1003 C C . SER A 1 125 ? 11.722 -5.547 -19.092 1.00 85.19 125 SER A C 1
ATOM 1005 O O . SER A 1 125 ? 12.706 -4.886 -19.399 1.00 85.19 125 SER A O 1
ATOM 1007 N N . TYR A 1 126 ? 11.284 -5.640 -17.833 1.00 85.50 126 TYR A N 1
ATOM 1008 C CA . TYR A 1 126 ? 11.853 -4.896 -16.706 1.00 85.50 126 TYR A CA 1
ATOM 1009 C C . TYR A 1 126 ? 12.615 -5.787 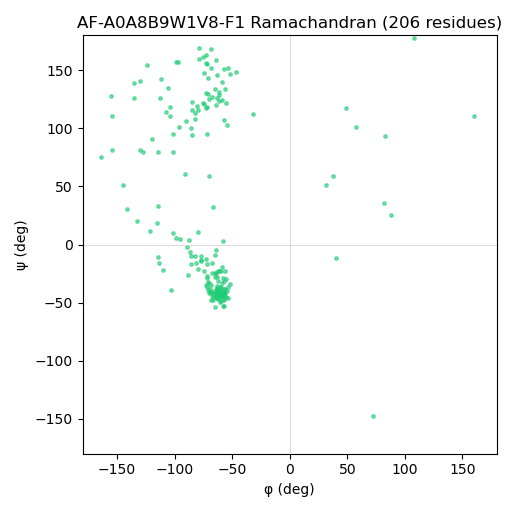-15.717 1.00 85.50 126 TYR A C 1
ATOM 1011 O O . TYR A 1 126 ? 13.478 -5.296 -14.996 1.00 85.50 126 TYR A O 1
ATOM 1019 N N . ALA A 1 127 ? 12.341 -7.095 -15.687 1.00 83.81 127 ALA A N 1
ATOM 1020 C CA . ALA A 1 127 ? 12.840 -8.012 -14.660 1.00 83.81 127 ALA A CA 1
ATOM 1021 C C . ALA A 1 127 ? 14.370 -7.984 -14.487 1.00 83.81 127 ALA A C 1
ATOM 1023 O O . ALA A 1 127 ? 14.857 -7.899 -13.361 1.00 83.81 127 ALA A O 1
ATOM 1024 N N . ILE A 1 128 ? 15.133 -8.016 -15.587 1.00 82.00 128 ILE A N 1
ATOM 1025 C CA . ILE A 1 128 ? 16.605 -7.992 -15.532 1.00 82.00 128 ILE A CA 1
ATOM 1026 C C . ILE A 1 128 ? 17.102 -6.631 -15.038 1.00 82.00 128 ILE A C 1
ATOM 1028 O O . ILE A 1 128 ? 17.933 -6.574 -14.135 1.00 82.00 128 ILE A O 1
ATOM 1032 N N . SER A 1 129 ? 16.583 -5.535 -15.597 1.00 83.25 129 SER A N 1
ATOM 1033 C CA . SER A 1 129 ? 16.990 -4.183 -15.210 1.00 83.25 129 SER A CA 1
ATOM 1034 C C . SER A 1 129 ? 16.691 -3.894 -13.743 1.00 83.25 129 SER A C 1
ATOM 1036 O O . SER A 1 129 ? 17.543 -3.344 -13.056 1.00 83.25 129 SER A O 1
ATOM 1038 N N . LEU A 1 130 ? 15.533 -4.323 -13.240 1.00 86.44 130 LEU A N 1
ATOM 1039 C CA . LEU A 1 130 ? 15.173 -4.175 -11.832 1.00 86.44 130 LEU A CA 1
ATOM 1040 C C . LEU A 1 130 ? 16.014 -5.069 -10.923 1.00 86.44 130 LEU A C 1
ATOM 1042 O O . LEU A 1 130 ? 16.436 -4.622 -9.869 1.00 86.44 130 LEU A O 1
ATOM 1046 N N . ALA A 1 131 ? 16.334 -6.301 -11.321 1.00 83.56 131 ALA A N 1
ATOM 1047 C CA . ALA A 1 131 ? 17.221 -7.149 -10.523 1.00 83.56 131 ALA A CA 1
ATOM 1048 C C . ALA A 1 131 ? 18.632 -6.548 -10.361 1.00 83.56 131 ALA A C 1
ATOM 1050 O O . ALA A 1 131 ? 19.279 -6.774 -9.340 1.00 83.56 131 ALA A O 1
ATOM 1051 N N . VAL A 1 132 ? 19.100 -5.802 -11.369 1.00 79.81 132 VAL A N 1
ATOM 1052 C CA . VAL A 1 132 ? 20.418 -5.146 -11.388 1.00 79.81 132 VAL A CA 1
ATOM 1053 C C . VAL A 1 132 ? 20.385 -3.747 -10.774 1.00 79.81 132 VAL A C 1
ATOM 1055 O O . VAL A 1 132 ? 21.420 -3.294 -10.289 1.00 79.81 132 VAL A O 1
ATOM 1058 N N . MET A 1 133 ? 19.231 -3.065 -10.787 1.00 75.69 133 MET A N 1
ATOM 1059 C CA . MET A 1 133 ? 19.035 -1.763 -10.146 1.00 75.69 133 MET A CA 1
ATOM 1060 C C . MET A 1 133 ? 19.449 -1.890 -8.679 1.00 75.69 133 MET A C 1
ATOM 1062 O O . MET A 1 133 ? 18.796 -2.554 -7.874 1.00 75.69 133 MET A O 1
ATOM 1066 N N . ALA A 1 134 ? 20.641 -1.364 -8.399 1.00 56.34 134 ALA A N 1
ATOM 1067 C CA . ALA A 1 134 ? 21.420 -1.756 -7.246 1.00 56.34 134 ALA A CA 1
ATOM 1068 C C . ALA A 1 134 ? 20.731 -1.307 -5.960 1.00 56.34 134 ALA A C 1
ATOM 1070 O O . ALA A 1 134 ? 20.467 -0.120 -5.764 1.00 56.34 134 ALA A O 1
ATOM 1071 N N . TRP A 1 135 ? 20.531 -2.263 -5.055 1.00 64.69 135 TRP A N 1
ATOM 1072 C CA . TRP A 1 135 ? 20.474 -1.957 -3.634 1.00 64.69 135 TRP A CA 1
ATOM 1073 C C . TRP A 1 135 ? 21.798 -1.278 -3.288 1.00 64.69 135 TRP A C 1
ATOM 1075 O O . TRP A 1 135 ? 22.841 -1.932 -3.338 1.00 64.69 135 TRP A O 1
ATOM 1085 N N . LYS A 1 136 ? 21.793 0.033 -3.042 1.00 58.50 136 LYS A N 1
ATOM 1086 C CA . LYS A 1 136 ? 22.983 0.698 -2.501 1.00 58.50 136 LYS A CA 1
ATOM 1087 C C . LYS A 1 136 ? 23.261 0.115 -1.108 1.00 58.50 136 LYS A C 1
ATOM 1089 O O . LYS A 1 136 ? 22.323 -0.303 -0.435 1.00 58.50 136 LYS A O 1
ATOM 1094 N N . ASP A 1 137 ? 24.538 -0.000 -0.745 1.00 58.81 137 ASP A N 1
ATOM 1095 C CA . ASP A 1 137 ? 25.012 -0.646 0.490 1.00 58.81 137 ASP A CA 1
ATOM 1096 C C . ASP A 1 137 ? 24.247 -0.218 1.756 1.00 58.81 137 ASP A C 1
ATOM 1098 O O . ASP A 1 137 ? 23.802 0.922 1.837 1.00 58.81 137 ASP A O 1
ATOM 1102 N N . ASP A 1 138 ? 24.148 -1.157 2.711 1.00 60.94 138 ASP A N 1
ATOM 1103 C CA . ASP A 1 138 ? 23.682 -1.134 4.119 1.00 60.94 138 ASP A CA 1
ATOM 1104 C C . ASP A 1 138 ? 22.438 -0.320 4.541 1.00 60.94 138 ASP A C 1
ATOM 1106 O O . ASP A 1 138 ? 21.904 -0.572 5.623 1.00 60.94 138 ASP A O 1
ATOM 1110 N N . GLU A 1 139 ? 21.892 0.563 3.707 1.00 74.44 139 GLU A N 1
ATOM 1111 C CA . GLU A 1 139 ? 20.671 1.315 3.984 1.00 74.44 139 GLU A CA 1
ATOM 1112 C C . GLU A 1 139 ? 19.529 0.904 3.055 1.00 74.44 139 GLU A C 1
ATOM 1114 O O . GLU A 1 139 ? 19.624 0.891 1.828 1.00 74.44 139 GLU A O 1
ATOM 1119 N N . GLU A 1 140 ? 18.408 0.543 3.671 1.00 85.56 140 GLU A N 1
ATOM 1120 C CA . GLU A 1 140 ? 17.169 0.225 2.973 1.00 85.56 140 GLU A CA 1
ATOM 1121 C C . GLU A 1 140 ? 16.537 1.516 2.422 1.00 85.56 140 GLU A C 1
ATOM 1123 O O . GLU A 1 140 ? 16.175 2.385 3.227 1.00 85.56 140 GLU A O 1
ATOM 1128 N N . PRO A 1 141 ? 16.384 1.660 1.089 1.00 89.12 141 PRO A N 1
ATOM 1129 C CA . PRO A 1 141 ? 15.816 2.865 0.500 1.00 89.12 141 PRO A CA 1
ATOM 1130 C C . PRO A 1 141 ? 14.329 2.987 0.836 1.00 89.12 141 PRO A C 1
ATOM 1132 O O . PRO A 1 141 ? 13.621 1.989 1.007 1.00 89.12 141 PRO A O 1
ATOM 1135 N N . THR A 1 142 ? 13.834 4.217 0.885 1.00 92.19 142 THR A N 1
ATOM 1136 C CA . THR A 1 142 ? 12.402 4.500 1.020 1.00 92.19 142 THR A CA 1
ATOM 1137 C C . THR A 1 142 ? 11.654 4.249 -0.291 1.00 92.19 142 THR A C 1
ATOM 1139 O O . THR A 1 142 ? 12.228 4.214 -1.385 1.00 92.19 142 THR A O 1
ATOM 1142 N N . VAL A 1 143 ? 10.335 4.093 -0.201 1.00 91.81 143 VAL A N 1
ATOM 1143 C CA . VAL A 1 143 ? 9.455 3.966 -1.372 1.00 91.81 143 VAL A CA 1
ATOM 1144 C C . VAL A 1 143 ? 9.533 5.203 -2.267 1.00 91.81 143 VAL A C 1
ATOM 1146 O O . VAL A 1 143 ? 9.540 5.057 -3.492 1.00 91.81 143 VAL A O 1
ATOM 1149 N N . ALA A 1 144 ? 9.667 6.402 -1.695 1.00 93.25 144 ALA A N 1
ATOM 1150 C CA . ALA A 1 144 ? 9.869 7.638 -2.447 1.00 93.25 144 ALA A CA 1
ATOM 1151 C C . ALA A 1 144 ? 11.167 7.611 -3.276 1.00 93.25 144 ALA A C 1
ATOM 1153 O O . ALA A 1 144 ? 11.172 7.956 -4.463 1.00 93.25 144 ALA A O 1
ATOM 1154 N N . GLU A 1 145 ? 12.270 7.153 -2.682 1.00 91.44 145 GLU A N 1
ATOM 1155 C CA . GLU A 1 145 ? 13.563 7.035 -3.364 1.00 91.44 145 GLU A CA 1
ATOM 1156 C C . GLU A 1 145 ? 13.523 6.002 -4.488 1.00 91.44 145 GLU A C 1
ATOM 1158 O O . GLU A 1 145 ? 13.985 6.284 -5.597 1.00 91.44 145 GLU A O 1
ATOM 1163 N N . LEU A 1 146 ? 12.934 4.830 -4.234 1.00 90.06 146 LEU A N 1
ATOM 1164 C CA . LEU A 1 146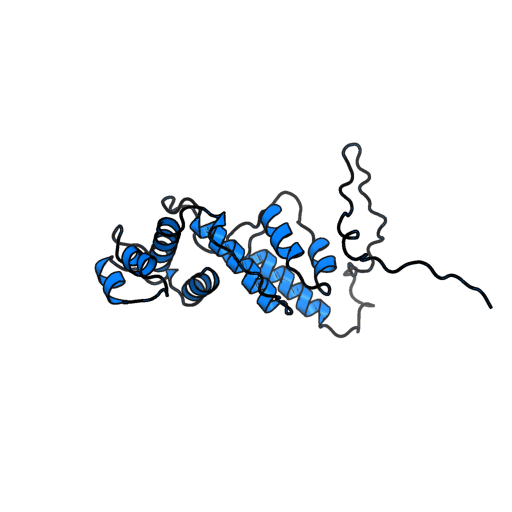 ? 12.752 3.801 -5.256 1.00 90.06 146 LEU A CA 1
ATOM 1165 C C . LEU A 1 146 ? 11.855 4.295 -6.391 1.00 90.06 146 LEU A C 1
ATOM 1167 O O . LEU A 1 146 ? 12.197 4.123 -7.556 1.00 90.06 146 LEU A O 1
ATOM 1171 N N . THR A 1 147 ? 10.753 4.974 -6.076 1.00 92.25 147 THR A N 1
ATOM 1172 C CA . THR A 1 147 ? 9.857 5.577 -7.073 1.00 92.25 147 THR A CA 1
ATOM 1173 C C . THR A 1 147 ? 10.615 6.537 -7.985 1.00 92.25 147 THR A C 1
ATOM 1175 O O . THR A 1 147 ? 10.487 6.472 -9.208 1.00 92.25 147 THR A O 1
ATOM 1178 N N . LYS A 1 148 ? 11.467 7.391 -7.410 1.00 91.56 148 LYS A N 1
ATOM 1179 C CA . LYS A 1 148 ? 12.320 8.304 -8.176 1.00 91.56 148 LYS A CA 1
ATOM 1180 C C . LYS A 1 148 ? 13.298 7.555 -9.083 1.00 91.56 148 LYS A C 1
ATOM 1182 O O . LYS A 1 148 ? 13.451 7.933 -10.241 1.00 91.56 148 LYS A O 1
ATOM 1187 N N . GLN A 1 149 ? 13.946 6.502 -8.584 1.00 89.12 149 GLN A N 1
ATOM 1188 C CA . GLN A 1 149 ? 14.878 5.691 -9.378 1.00 89.12 149 GLN A CA 1
ATOM 1189 C C . GLN A 1 149 ? 14.178 4.971 -10.538 1.00 89.12 149 GLN A C 1
ATOM 1191 O O . GLN A 1 149 ? 14.695 4.952 -11.654 1.00 89.12 149 GLN A O 1
ATOM 1196 N N . LEU A 1 150 ? 12.987 4.424 -10.291 1.00 89.88 150 LEU A N 1
ATOM 1197 C CA . LEU A 1 150 ? 12.159 3.761 -11.297 1.00 89.88 150 LEU A CA 1
ATOM 1198 C C . LEU A 1 150 ? 11.749 4.725 -12.415 1.00 89.88 150 LEU A C 1
ATOM 1200 O O . LEU A 1 150 ? 11.880 4.392 -13.592 1.00 89.88 150 LEU A O 1
ATOM 1204 N N . TRP A 1 151 ? 11.337 5.943 -12.057 1.00 91.56 151 TRP A N 1
ATOM 1205 C CA . TRP A 1 151 ? 11.044 6.991 -13.033 1.00 91.56 151 TRP A CA 1
ATOM 1206 C C . TRP A 1 151 ? 12.272 7.411 -13.835 1.00 91.56 151 TRP A C 1
ATOM 1208 O O . TRP A 1 151 ? 12.204 7.488 -15.056 1.00 91.56 151 TRP A O 1
ATOM 1218 N N . GLN A 1 152 ? 13.413 7.629 -13.177 1.00 87.69 152 GLN A N 1
ATOM 1219 C CA . GLN A 1 152 ? 14.661 7.954 -13.873 1.00 87.69 152 GLN A CA 1
ATOM 1220 C C . GLN A 1 152 ? 15.048 6.871 -14.880 1.00 87.69 152 GLN A C 1
ATOM 1222 O O . GLN A 1 152 ? 15.477 7.182 -15.988 1.00 87.69 152 GLN A O 1
ATOM 1227 N N . TYR A 1 153 ? 14.883 5.601 -14.513 1.00 85.62 153 TYR A N 1
ATOM 1228 C CA . TYR A 1 153 ? 15.116 4.486 -15.420 1.00 85.62 153 TYR A CA 1
ATOM 1229 C C . TYR A 1 153 ? 14.166 4.504 -16.624 1.00 85.62 153 TYR A C 1
ATOM 1231 O O . TYR A 1 153 ? 14.627 4.343 -17.751 1.00 85.62 153 TYR A O 1
ATOM 1239 N N . GLU A 1 154 ? 12.870 4.725 -16.408 1.00 89.25 154 GLU A N 1
ATOM 1240 C CA . GLU A 1 154 ? 11.876 4.769 -17.485 1.00 89.25 154 GLU A CA 1
ATOM 1241 C C . GLU A 1 154 ? 12.151 5.918 -18.470 1.00 89.25 154 GLU A C 1
ATOM 1243 O O . GLU A 1 154 ? 12.093 5.720 -19.683 1.00 89.25 154 GLU A O 1
ATOM 1248 N N . GLU A 1 155 ? 12.526 7.095 -17.965 1.00 86.88 155 GLU A N 1
ATOM 1249 C CA . GLU A 1 155 ? 12.921 8.237 -18.797 1.00 86.88 155 GLU A CA 1
ATOM 1250 C C . GLU A 1 155 ? 14.189 7.936 -19.608 1.00 86.88 155 GLU A C 1
ATOM 1252 O O . GLU A 1 155 ? 14.236 8.190 -20.812 1.00 86.88 155 GLU A O 1
ATOM 1257 N N . MET A 1 156 ? 15.202 7.318 -18.989 1.00 83.31 156 MET A N 1
ATOM 1258 C CA . MET A 1 156 ? 16.408 6.880 -19.702 1.00 83.31 156 MET A CA 1
ATOM 1259 C C . MET A 1 156 ? 16.107 5.817 -20.766 1.00 83.31 156 MET A C 1
ATOM 1261 O O . MET A 1 156 ? 16.739 5.820 -21.818 1.00 83.31 156 MET A O 1
ATOM 1265 N N . ALA A 1 157 ? 15.156 4.915 -20.510 1.00 79.94 157 ALA A N 1
ATOM 1266 C CA . ALA A 1 157 ? 14.758 3.873 -21.453 1.00 79.94 157 ALA A CA 1
ATOM 1267 C C . ALA A 1 157 ? 13.975 4.431 -22.655 1.00 79.94 157 ALA A C 1
ATOM 1269 O O . ALA A 1 157 ? 14.039 3.861 -23.744 1.00 79.94 157 ALA A O 1
ATOM 1270 N N . LYS A 1 158 ? 13.249 5.540 -22.466 1.00 81.75 158 LYS A N 1
ATOM 1271 C CA . LYS A 1 158 ? 12.510 6.254 -23.521 1.00 81.75 158 LYS A CA 1
ATOM 1272 C C . LYS A 1 158 ? 13.364 7.265 -24.287 1.00 81.75 158 LYS A C 1
ATOM 1274 O O . LYS A 1 158 ? 12.958 7.692 -25.368 1.00 81.75 158 LYS A O 1
ATOM 1279 N N . ALA A 1 159 ? 14.518 7.659 -23.747 1.00 76.06 159 ALA A N 1
ATOM 1280 C CA . ALA A 1 159 ? 15.396 8.627 -24.386 1.00 76.06 159 ALA A CA 1
ATOM 1281 C C . ALA A 1 159 ? 15.887 8.105 -25.755 1.00 76.06 159 ALA A C 1
ATOM 1283 O O . ALA A 1 159 ? 16.358 6.966 -25.849 1.00 76.06 159 ALA A O 1
ATOM 1284 N N . PRO A 1 160 ? 15.800 8.911 -26.831 1.00 61.19 160 PRO A N 1
ATOM 1285 C CA . PRO A 1 160 ? 16.340 8.527 -28.127 1.00 61.19 160 PRO A CA 1
ATOM 1286 C C . PRO A 1 160 ? 17.845 8.255 -28.013 1.00 61.19 160 PRO A C 1
ATOM 1288 O O . PRO A 1 160 ? 18.577 8.954 -27.316 1.00 61.19 160 PRO A O 1
ATOM 1291 N N . TYR A 1 161 ? 18.305 7.216 -28.706 1.00 53.69 161 TYR A N 1
ATOM 1292 C CA . TYR A 1 161 ? 19.697 6.761 -28.738 1.00 53.69 161 TYR A CA 1
ATOM 1293 C C . TYR A 1 161 ? 20.618 7.750 -29.499 1.00 53.69 161 TYR A C 1
ATOM 1295 O O . TYR A 1 161 ? 21.231 7.376 -30.482 1.00 53.69 161 TYR A O 1
ATOM 1303 N N . CYS A 1 162 ? 20.717 9.016 -29.089 1.00 44.62 162 CYS A N 1
ATOM 1304 C CA . CYS A 1 162 ? 21.664 10.031 -29.593 1.00 44.62 162 CYS A CA 1
ATOM 1305 C C . CYS A 1 162 ? 21.851 11.033 -28.430 1.00 44.62 162 CYS A C 1
ATOM 1307 O O . CYS A 1 162 ? 20.865 11.630 -28.024 1.00 44.62 162 CYS A O 1
ATOM 1309 N N . ASP A 1 163 ? 22.959 11.208 -27.701 1.00 38.34 163 ASP A N 1
ATOM 1310 C CA . ASP A 1 163 ? 24.374 11.394 -28.045 1.00 38.34 163 ASP A CA 1
ATOM 1311 C C . ASP A 1 163 ? 25.271 10.909 -26.876 1.00 38.34 163 ASP A C 1
ATOM 1313 O O . ASP A 1 163 ? 25.768 11.680 -26.053 1.00 38.34 163 ASP A O 1
ATOM 1317 N N . TRP A 1 164 ? 25.521 9.602 -26.774 1.00 43.88 164 TRP A N 1
ATOM 1318 C CA . TRP A 1 164 ? 26.362 9.036 -25.700 1.00 43.88 164 TRP A CA 1
ATOM 1319 C C . TRP A 1 164 ? 27.879 9.174 -25.942 1.00 43.88 164 TRP A C 1
ATOM 1321 O O . TRP A 1 164 ? 28.672 8.569 -25.224 1.00 43.88 164 TRP A O 1
ATOM 1331 N N . LEU A 1 165 ? 28.307 9.959 -26.940 1.00 39.19 165 LEU A N 1
ATOM 1332 C CA . LEU A 1 165 ? 29.729 10.240 -27.192 1.00 39.19 165 LEU A CA 1
ATOM 1333 C C . LEU A 1 165 ? 30.276 11.420 -26.367 1.00 39.19 165 LEU A C 1
ATOM 1335 O O . LEU A 1 165 ? 31.489 11.604 -26.331 1.00 39.19 165 LEU A O 1
ATOM 1339 N N . GLY A 1 166 ? 29.419 12.193 -25.685 1.00 44.59 166 GLY A N 1
ATOM 1340 C CA . GLY A 1 166 ? 29.836 13.381 -24.921 1.00 44.59 166 GLY A CA 1
ATOM 1341 C C . GLY A 1 166 ? 29.677 13.300 -23.399 1.00 44.59 166 GLY A C 1
ATOM 1342 O O . GLY A 1 166 ? 30.276 14.100 -22.684 1.00 44.59 166 GLY A O 1
ATOM 1343 N N . CYS A 1 167 ? 28.900 12.350 -22.872 1.00 37.72 167 CYS A N 1
ATOM 1344 C CA . CYS A 1 167 ? 28.682 12.221 -21.431 1.00 37.72 167 CYS A CA 1
ATOM 1345 C C . CYS A 1 167 ? 29.498 11.059 -20.861 1.00 37.72 167 CYS A C 1
ATOM 1347 O O . CYS A 1 167 ? 29.231 9.899 -21.165 1.00 37.72 167 CYS A O 1
ATOM 1349 N N . SER A 1 168 ? 30.425 11.355 -19.947 1.00 41.12 168 SER A N 1
ATOM 1350 C CA . SER A 1 168 ? 31.138 10.374 -19.107 1.00 41.12 168 SER A CA 1
ATOM 1351 C C . SER A 1 168 ? 30.231 9.652 -18.093 1.00 41.12 168 SER A C 1
ATOM 1353 O O . SER A 1 168 ? 30.669 9.292 -17.003 1.00 41.12 168 SER A O 1
ATOM 1355 N N . VAL A 1 169 ? 28.960 9.428 -18.426 1.00 41.03 169 VAL A N 1
ATOM 1356 C CA . VAL A 1 169 ? 28.056 8.581 -17.653 1.00 41.03 169 VAL A CA 1
ATOM 1357 C C . VAL A 1 169 ? 28.096 7.213 -18.312 1.00 41.03 169 VAL A C 1
ATOM 1359 O O . VAL A 1 169 ? 27.520 7.005 -19.376 1.00 41.03 169 VAL A O 1
ATOM 1362 N N . HIS A 1 170 ? 28.849 6.290 -17.716 1.00 38.19 170 HIS A N 1
ATOM 1363 C CA . HIS A 1 170 ? 28.940 4.924 -18.213 1.00 38.19 170 HIS A CA 1
ATOM 1364 C C . HIS A 1 170 ? 27.538 4.300 -18.321 1.00 38.19 170 HIS A C 1
ATOM 1366 O O . HIS A 1 170 ? 26.843 4.192 -17.308 1.00 38.19 170 HIS A O 1
ATOM 1372 N N . PRO A 1 171 ? 27.116 3.850 -19.518 1.00 38.88 171 PRO A N 1
ATOM 1373 C CA . PRO A 1 171 ? 25.897 3.072 -19.663 1.00 38.88 171 PRO A CA 1
ATOM 1374 C C . PRO A 1 171 ? 26.047 1.776 -18.862 1.00 38.88 171 PRO A C 1
ATOM 1376 O O . PRO A 1 171 ? 26.973 1.003 -19.113 1.00 38.88 171 PRO A O 1
ATOM 1379 N N . TRP A 1 172 ? 25.139 1.502 -17.922 1.00 42.56 172 TRP A N 1
ATOM 1380 C CA . TRP A 1 172 ? 25.158 0.268 -17.117 1.00 42.56 172 TRP A CA 1
ATOM 1381 C C . TRP A 1 172 ? 25.085 -1.011 -17.975 1.00 42.56 172 TRP A C 1
ATOM 1383 O O . TRP A 1 172 ? 25.542 -2.068 -17.549 1.00 42.56 172 TRP A O 1
ATOM 1393 N N . HIS A 1 173 ? 24.627 -0.901 -19.229 1.00 40.25 173 HIS A N 1
ATOM 1394 C CA . HIS A 1 173 ? 24.700 -1.948 -20.258 1.00 40.25 173 HIS A CA 1
ATOM 1395 C C . HIS A 1 173 ? 26.132 -2.329 -20.688 1.00 40.25 173 HIS A C 1
ATOM 1397 O O . HIS A 1 173 ? 26.304 -3.291 -21.431 1.00 40.25 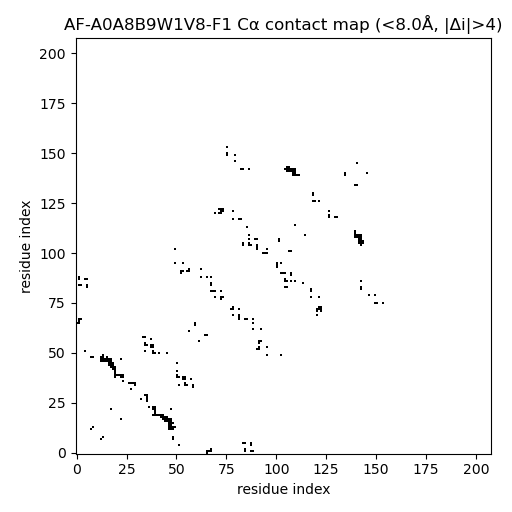173 HIS A O 1
ATOM 1403 N N . ARG A 1 174 ? 27.156 -1.584 -20.249 1.00 34.31 174 ARG A N 1
ATOM 1404 C CA . ARG A 1 174 ? 28.578 -1.822 -20.539 1.00 34.31 174 ARG A CA 1
ATOM 1405 C C . ARG A 1 174 ? 29.394 -2.170 -19.286 1.00 34.31 174 ARG A C 1
ATOM 1407 O O . ARG A 1 174 ? 30.619 -2.073 -19.312 1.00 34.31 174 ARG A O 1
ATOM 1414 N N . LEU A 1 175 ? 28.752 -2.582 -18.188 1.00 35.41 175 LEU A N 1
ATOM 1415 C CA . LEU A 1 175 ? 29.477 -3.323 -17.159 1.00 35.41 175 LEU A CA 1
ATOM 1416 C C . LEU A 1 175 ? 29.807 -4.718 -17.709 1.00 35.41 175 LEU A C 1
ATOM 1418 O O . LEU A 1 175 ? 28.890 -5.425 -18.131 1.00 35.41 175 LEU A O 1
ATOM 1422 N N . PRO A 1 176 ? 31.083 -5.144 -17.706 1.00 26.84 176 PRO A N 1
ATOM 1423 C CA . PRO A 1 176 ? 31.413 -6.534 -17.969 1.00 26.84 176 PRO A CA 1
ATOM 1424 C C . PRO A 1 176 ? 30.650 -7.399 -16.962 1.00 26.84 176 PRO A C 1
ATOM 1426 O O . PRO A 1 176 ? 30.694 -7.122 -15.761 1.00 26.84 176 PRO A O 1
ATOM 1429 N N . GLN A 1 177 ? 30.018 -8.481 -17.422 1.00 39.66 177 GLN A N 1
ATOM 1430 C CA . GLN A 1 177 ? 29.469 -9.544 -16.561 1.00 39.66 177 GLN A CA 1
ATOM 1431 C C . GLN A 1 177 ? 30.531 -10.202 -15.643 1.00 39.66 177 GLN A C 1
ATOM 1433 O O . GLN A 1 177 ? 30.216 -11.130 -14.906 1.00 39.66 177 GLN A O 1
ATOM 1438 N N . GLU A 1 178 ? 31.779 -9.727 -15.657 1.00 31.81 178 GLU A N 1
ATOM 1439 C CA . GLU A 1 178 ? 32.936 -10.326 -14.996 1.00 31.81 178 GLU A CA 1
ATOM 1440 C C . GLU A 1 178 ? 33.357 -9.673 -13.672 1.00 31.81 178 GLU A C 1
ATOM 1442 O O . GLU A 1 178 ? 34.380 -10.054 -13.114 1.00 31.81 178 GLU A O 1
ATOM 1447 N N . ARG A 1 179 ? 32.574 -8.763 -13.077 1.00 31.42 179 ARG A N 1
ATOM 1448 C CA . ARG A 1 179 ? 32.741 -8.461 -11.638 1.00 31.42 179 ARG A CA 1
ATOM 1449 C C . ARG A 1 179 ? 31.844 -9.342 -10.780 1.00 31.42 179 ARG A C 1
ATOM 1451 O O . ARG A 1 179 ? 31.003 -8.887 -10.014 1.00 31.42 179 ARG A O 1
ATOM 1458 N N . ILE A 1 180 ? 32.095 -10.641 -10.910 1.00 35.38 180 ILE A N 1
ATOM 1459 C CA . ILE A 1 180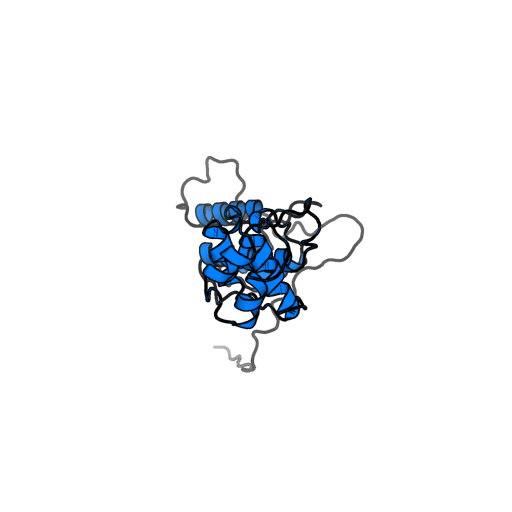 ? 31.886 -11.600 -9.832 1.00 35.38 180 ILE A CA 1
ATOM 1460 C C . ILE A 1 180 ? 32.773 -11.132 -8.676 1.00 35.38 180 ILE A C 1
ATOM 1462 O O . ILE A 1 180 ? 33.973 -10.936 -8.852 1.00 35.38 180 ILE A O 1
ATOM 1466 N N . PHE A 1 181 ? 32.159 -10.917 -7.515 1.00 32.03 181 PHE A N 1
ATOM 1467 C CA . PHE A 1 181 ? 32.817 -10.680 -6.235 1.00 32.03 181 PHE A CA 1
ATOM 1468 C C . PHE A 1 181 ? 34.155 -11.432 -6.123 1.00 32.03 181 PHE A C 1
ATOM 1470 O O . PHE A 1 181 ? 34.176 -12.657 -6.014 1.00 32.03 181 PHE A O 1
ATOM 1477 N N . GLN A 1 182 ? 35.269 -10.702 -6.091 1.00 35.19 182 GLN A N 1
ATOM 1478 C CA . GLN A 1 182 ? 36.535 -11.215 -5.573 1.00 35.19 182 GLN A CA 1
ATOM 1479 C C . GLN A 1 182 ? 36.895 -10.427 -4.316 1.00 35.19 182 GLN A C 1
ATOM 1481 O O . GLN A 1 182 ? 37.688 -9.494 -4.326 1.00 35.19 182 GLN A O 1
ATOM 1486 N N . GLY A 1 183 ? 36.244 -10.816 -3.222 1.00 28.98 183 GLY A N 1
ATOM 1487 C CA . GLY A 1 183 ? 36.653 -10.537 -1.851 1.00 28.98 183 GLY A CA 1
ATOM 1488 C C . GLY A 1 183 ? 36.635 -11.860 -1.079 1.00 28.98 183 GLY A C 1
ATOM 1489 O O . GLY A 1 183 ? 35.778 -12.709 -1.349 1.00 28.98 183 GLY A O 1
ATOM 1490 N N . PRO A 1 184 ? 37.599 -12.113 -0.179 1.00 34.75 184 PRO A N 1
ATOM 1491 C CA . PRO A 1 184 ? 37.824 -13.447 0.341 1.00 34.75 184 PRO A CA 1
ATOM 1492 C C . PRO A 1 184 ? 36.722 -13.806 1.341 1.00 34.75 184 PRO A C 1
ATOM 1494 O O . PRO A 1 184 ? 36.595 -13.183 2.389 1.00 34.75 184 PRO A O 1
ATOM 1497 N N . LYS A 1 185 ? 36.006 -14.895 1.035 1.00 35.00 185 LYS A N 1
ATOM 1498 C CA . LYS A 1 185 ? 35.041 -15.617 1.888 1.00 35.00 185 LYS A CA 1
ATOM 1499 C C . LYS A 1 185 ? 33.617 -15.028 1.936 1.00 35.00 185 LYS A C 1
ATOM 1501 O O . LYS A 1 185 ? 33.285 -14.284 2.848 1.00 35.00 185 LYS A O 1
ATOM 1506 N N . ARG A 1 186 ? 32.734 -15.533 1.056 1.00 32.97 186 ARG A N 1
ATOM 1507 C CA . ARG A 1 186 ? 31.513 -16.332 1.368 1.00 32.97 186 ARG A CA 1
ATOM 1508 C C . ARG A 1 186 ? 30.514 -16.306 0.190 1.00 32.97 186 ARG A C 1
ATOM 1510 O O . ARG A 1 186 ? 29.890 -15.293 -0.069 1.00 32.97 186 ARG A O 1
ATOM 1517 N N . VAL A 1 187 ? 30.387 -17.475 -0.450 1.00 29.23 187 VAL A N 1
ATOM 1518 C CA . VAL A 1 187 ? 29.273 -18.054 -1.243 1.00 29.23 187 VAL A CA 1
ATOM 1519 C C . VAL A 1 187 ? 28.608 -17.199 -2.351 1.00 29.23 187 VAL A C 1
ATOM 1521 O O . VAL A 1 187 ? 27.935 -16.217 -2.054 1.00 29.23 187 VAL A O 1
ATOM 1524 N N . PRO A 1 188 ? 28.675 -17.620 -3.633 1.00 27.88 188 PRO A N 1
ATOM 1525 C CA . PRO A 1 188 ? 27.962 -16.960 -4.723 1.00 27.88 188 PRO A CA 1
ATOM 1526 C C . PRO A 1 188 ? 26.465 -17.304 -4.687 1.00 27.88 188 PRO A C 1
ATOM 1528 O O . PRO A 1 188 ? 26.087 -18.466 -4.821 1.00 27.88 188 PRO A O 1
ATOM 1531 N N . VAL A 1 189 ? 25.599 -16.295 -4.579 1.00 28.44 189 VAL A N 1
ATOM 1532 C CA . VAL A 1 189 ? 24.182 -16.420 -4.958 1.00 28.44 189 VAL A CA 1
ATOM 1533 C C . VAL A 1 189 ? 24.021 -15.772 -6.329 1.00 28.44 189 VAL A C 1
ATOM 1535 O O . VAL A 1 189 ? 23.616 -14.622 -6.462 1.00 28.44 189 VAL A O 1
ATOM 1538 N N . VAL A 1 190 ? 24.403 -16.523 -7.361 1.00 32.03 190 VAL A N 1
ATOM 1539 C CA . VAL A 1 190 ? 24.130 -16.212 -8.766 1.00 32.03 190 VAL A CA 1
ATOM 1540 C C . VAL A 1 190 ? 23.053 -17.193 -9.234 1.00 32.03 190 VAL A C 1
ATOM 1542 O O . VAL A 1 190 ? 23.288 -18.393 -9.296 1.00 32.03 190 VAL A O 1
ATOM 1545 N N . VAL A 1 191 ? 21.874 -16.646 -9.540 1.00 33.06 191 VAL A N 1
ATOM 1546 C CA . VAL A 1 191 ? 20.902 -17.129 -10.538 1.00 33.06 191 VAL A CA 1
ATOM 1547 C C . VAL A 1 191 ? 20.366 -18.562 -10.372 1.00 33.06 191 VAL A C 1
ATOM 1549 O O . VAL A 1 191 ? 20.918 -19.527 -10.885 1.00 33.06 191 VAL A O 1
ATOM 1552 N N . TYR A 1 192 ? 19.150 -18.670 -9.830 1.00 26.83 192 TYR A N 1
ATOM 1553 C CA . TYR A 1 192 ? 18.220 -19.750 -10.181 1.00 26.83 192 TYR A CA 1
ATOM 1554 C C . TYR A 1 192 ? 16.851 -19.165 -10.536 1.00 26.83 192 TYR A C 1
ATOM 1556 O O . TYR A 1 192 ? 15.935 -19.152 -9.725 1.00 26.83 192 TYR A O 1
ATOM 1564 N N . PHE A 1 193 ? 16.702 -18.684 -11.772 1.00 29.19 193 PHE A N 1
ATOM 1565 C CA . PHE A 1 193 ? 15.386 -18.457 -12.385 1.00 29.19 193 PHE A CA 1
ATOM 1566 C C . PHE A 1 193 ? 15.441 -18.765 -13.891 1.00 29.19 193 PHE A C 1
ATOM 1568 O O . PHE A 1 193 ? 15.094 -17.956 -14.738 1.00 29.19 193 PHE A O 1
ATOM 1575 N N . ALA A 1 194 ? 15.946 -19.952 -14.243 1.00 30.70 194 ALA A N 1
ATOM 1576 C CA . ALA A 1 194 ? 16.005 -20.421 -15.634 1.00 30.70 194 ALA A CA 1
ATOM 1577 C C . ALA A 1 194 ? 15.696 -21.923 -15.777 1.00 30.70 194 ALA A C 1
ATOM 1579 O O . ALA A 1 194 ? 16.232 -22.593 -16.659 1.00 30.70 194 ALA A O 1
ATOM 1580 N N . ARG A 1 195 ? 14.847 -22.492 -14.904 1.00 29.61 195 ARG A N 1
ATOM 1581 C CA . ARG A 1 195 ? 14.544 -23.937 -14.942 1.00 29.61 195 ARG A CA 1
ATOM 1582 C C . ARG A 1 195 ? 13.064 -24.329 -14.864 1.00 29.61 195 ARG A C 1
ATOM 1584 O O . ARG A 1 195 ? 12.788 -25.485 -14.583 1.00 29.61 195 ARG A O 1
ATOM 1591 N N . SER A 1 196 ? 12.128 -23.425 -15.174 1.00 30.53 196 SER A N 1
ATOM 1592 C CA . SER A 1 196 ? 10.687 -23.768 -15.202 1.00 30.53 196 SER A CA 1
ATOM 1593 C C . SER A 1 196 ? 9.971 -23.548 -16.544 1.00 30.53 196 SER A C 1
ATOM 1595 O O . SER A 1 196 ? 8.753 -23.638 -16.606 1.00 30.53 196 SER A O 1
ATOM 1597 N N . LEU A 1 197 ? 10.697 -23.302 -17.644 1.00 34.44 197 LEU A N 1
ATOM 1598 C CA . LEU A 1 197 ? 10.103 -23.171 -18.991 1.00 34.44 197 LEU A CA 1
ATOM 1599 C C . LEU A 1 197 ? 10.534 -24.276 -19.971 1.00 34.44 197 LEU A C 1
ATOM 1601 O O . LEU A 1 197 ? 10.637 -24.042 -21.170 1.00 34.44 197 LEU A O 1
ATOM 1605 N N . ARG A 1 198 ? 10.766 -25.504 -19.490 1.00 33.50 198 ARG A N 1
ATOM 1606 C CA . ARG A 1 198 ? 10.835 -26.681 -20.373 1.00 33.50 198 ARG A CA 1
ATOM 1607 C C . ARG A 1 198 ? 9.763 -27.696 -19.988 1.00 33.50 198 ARG A C 1
ATOM 1609 O O . ARG A 1 198 ? 9.987 -28.557 -19.147 1.00 33.50 198 ARG A O 1
ATOM 1616 N N . GLY A 1 199 ? 8.597 -27.554 -20.620 1.00 30.78 199 GLY A N 1
ATOM 1617 C CA . GLY A 1 199 ? 7.684 -28.670 -20.866 1.00 30.78 199 GLY A CA 1
ATOM 1618 C C . GLY A 1 199 ? 8.232 -29.590 -21.973 1.00 30.78 199 GLY A C 1
ATOM 1619 O O . GLY A 1 199 ? 9.160 -29.197 -22.687 1.00 30.78 199 GLY A O 1
ATOM 1620 N N . PRO A 1 200 ? 7.713 -30.822 -22.097 1.00 37.88 200 PRO A N 1
ATOM 1621 C CA . PRO A 1 200 ? 8.379 -31.904 -22.803 1.00 37.88 200 PRO A CA 1
ATOM 1622 C C . PRO A 1 200 ? 7.981 -31.915 -24.279 1.00 37.88 200 PRO A C 1
ATOM 1624 O O . PRO A 1 200 ? 6.890 -32.355 -24.615 1.00 37.88 200 PRO A O 1
ATOM 1627 N N . PHE A 1 201 ? 8.874 -31.494 -25.170 1.00 33.09 201 PHE A N 1
ATOM 1628 C CA . PHE A 1 201 ? 8.853 -31.972 -26.552 1.00 33.09 201 PHE A CA 1
ATOM 1629 C C . PHE A 1 201 ? 10.275 -32.309 -26.987 1.00 33.09 201 PHE A C 1
ATOM 1631 O O . PHE A 1 201 ? 11.222 -31.555 -26.763 1.00 33.09 201 PHE A O 1
ATOM 1638 N N . GLY A 1 202 ? 10.391 -33.543 -27.469 1.00 30.95 202 GLY A N 1
ATOM 1639 C CA . GLY A 1 202 ? 11.616 -34.303 -27.611 1.00 30.95 202 GLY A CA 1
ATOM 1640 C C . GLY A 1 202 ? 12.466 -33.935 -28.818 1.00 30.95 202 GLY A C 1
ATOM 1641 O O . GLY A 1 202 ? 12.069 -33.206 -29.722 1.00 30.95 202 GLY A O 1
ATOM 1642 N N . CYS A 1 203 ? 13.669 -34.491 -28.766 1.00 32.22 203 CYS A N 1
ATOM 1643 C CA . CYS A 1 203 ? 14.721 -34.456 -29.761 1.00 32.22 203 CYS A CA 1
ATOM 1644 C C . CYS A 1 203 ? 14.265 -34.879 -31.165 1.00 32.22 203 CYS A C 1
ATOM 1646 O O . CYS A 1 203 ? 13.497 -35.823 -31.328 1.00 32.22 203 CYS A O 1
ATOM 1648 N N . GLY A 1 204 ? 14.879 -34.250 -32.164 1.00 27.89 204 GLY A N 1
ATOM 1649 C CA . GLY A 1 204 ? 14.885 -34.687 -33.555 1.00 27.89 204 GLY A CA 1
ATOM 1650 C C . GLY A 1 204 ? 15.995 -33.972 -34.318 1.00 27.89 204 GLY A C 1
ATOM 1651 O O . GLY A 1 204 ? 15.737 -33.018 -35.039 1.00 27.89 204 GLY A O 1
ATOM 1652 N N . LEU A 1 205 ? 17.240 -34.400 -34.098 1.00 35.88 205 LEU A N 1
ATOM 1653 C CA . LEU A 1 205 ? 18.364 -34.140 -35.000 1.00 35.88 205 LEU A CA 1
ATOM 1654 C C . LEU A 1 205 ? 18.167 -34.982 -36.267 1.00 35.88 205 LEU A C 1
ATOM 1656 O O . LEU A 1 205 ? 18.023 -36.196 -36.148 1.00 35.88 205 LEU A O 1
ATOM 1660 N N . ALA A 1 206 ? 18.263 -34.376 -37.448 1.00 33.50 206 ALA A N 1
ATOM 1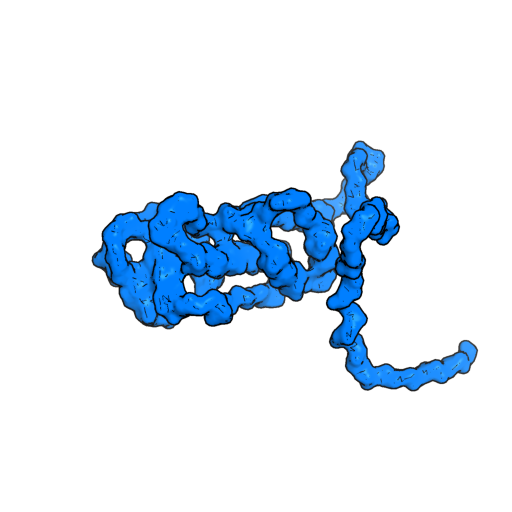661 C CA . ALA A 1 206 ? 18.814 -35.041 -38.627 1.00 33.50 206 ALA A CA 1
ATOM 1662 C C . ALA A 1 206 ? 19.355 -33.996 -39.611 1.00 33.50 206 ALA A C 1
ATOM 1664 O O . ALA A 1 206 ? 18.685 -33.021 -39.939 1.00 33.50 206 ALA A O 1
ATOM 1665 N N . GLN A 1 207 ? 20.608 -34.213 -39.998 1.00 35.69 207 GLN A N 1
ATOM 1666 C CA . GLN A 1 207 ? 21.422 -33.424 -40.915 1.00 35.69 207 GLN A CA 1
ATOM 1667 C C . GLN A 1 207 ? 20.961 -33.582 -42.369 1.00 35.69 207 GLN A C 1
ATOM 1669 O O . GLN A 1 207 ? 20.430 -34.628 -42.744 1.00 35.69 207 GLN A O 1
ATOM 1674 N N . GLY A 1 208 ? 21.268 -32.564 -43.171 1.00 36.41 208 GLY A N 1
ATOM 1675 C CA . GLY A 1 208 ? 21.382 -32.587 -44.626 1.00 36.41 208 GLY A CA 1
ATOM 1676 C C . GLY A 1 208 ? 22.364 -31.504 -45.032 1.00 36.41 208 GLY A C 1
ATOM 1677 O O . GLY A 1 208 ? 22.100 -30.346 -44.638 1.00 36.41 208 GLY A O 1
#